Protein AF-A0A7X2CLN0-F1 (afdb_monomer)

Nearest PDB structures (foldseek):
  4gmg-assembly2_C  TM=8.107E-01  e=4.228E-07  Yersinia enterocolitica subsp. enterocolitica 8081
  4gmg-assembly1_B  TM=7.728E-01  e=2.365E-07  Yersinia enterocolitica subsp. enterocolitica 8081
  4gmf-assembly2_C  TM=8.193E-01  e=7.559E-07  Yersinia enterocolitica subsp. enterocolitica 8081
  4gmf-assembly1_A  TM=7.998E-01  e=8.998E-07  Yersinia enterocolitica subsp. enterocolitica 8081
  4gmg-assembly2_D  TM=7.886E-01  e=8.490E-07  Yersinia enterocolitica subsp. enterocolitica 8081

Mean predicted aligned error: 6.79 Å

pLDDT: mean 90.19, std 11.08, range [41.25, 98.12]

InterPro domains:
  IPR048655 Thiazolinyl imine reductase-like, C-terminal [PF21390] (16-74)

Solvent-accessible surface area (backbone atoms only — not comparable to full-atom values): 12787 Å² total; per-residue (Å²): 118,59,62,64,64,50,75,53,74,64,54,85,76,80,75,92,66,70,56,50,36,33,42,34,29,44,58,84,44,78,43,80,45,78,42,73,50,60,36,24,90,92,47,64,92,49,90,67,93,65,91,41,72,51,76,51,77,56,94,66,24,37,43,33,35,70,30,80,70,39,52,35,36,38,33,52,53,89,64,66,48,62,51,99,84,74,42,71,37,63,63,65,92,78,21,68,67,69,75,51,70,76,62,42,79,75,55,94,77,59,67,90,42,70,69,46,35,67,74,42,55,49,57,51,51,51,52,52,53,50,54,51,49,53,56,23,71,76,31,71,71,49,38,51,51,54,55,50,39,55,51,46,51,54,50,52,52,52,53,51,44,68,66,71,49,80,57,46,79,47,84,78,76,84,82,81,85,76,59,66,69,63,52,48,60,56,54,71,70,52,80,75,82,77,85,67,86,65,57,72,77,87,80,76,77,84,129

Sequence (207 aa):
GLRPWVFAAPAAGVGAQPFTRLNASFNGVPISLRIQNQVHPRDPDNHSFLLHRLEVGCEAGVLSLGDTHGPVLWNPRLHAPRDNTDRLIMAGPGSERLAGPTMVVLDPQIPASYHQVFNQLWPDAVSLALDELCRDIDDPARRLRSGVWATEVSMAWREMNGLIGMPELIEPRVPRALSLAELHARADAVQPPCGDDTAQLLGALPF

Structure (mmCIF, N/CA/C/O backbone):
data_AF-A0A7X2CLN0-F1
#
_entry.id   AF-A0A7X2CLN0-F1
#
loop_
_atom_site.group_PDB
_atom_site.id
_atom_site.type_symbol
_atom_site.label_atom_id
_atom_site.label_alt_id
_atom_site.label_comp_id
_atom_site.label_asym_id
_atom_site.label_entity_id
_atom_site.label_seq_id
_atom_site.pdbx_PDB_ins_code
_atom_site.Cartn_x
_atom_site.Cartn_y
_atom_site.Cartn_z
_atom_site.occupancy
_atom_site.B_iso_or_equiv
_atom_site.auth_seq_id
_atom_site.auth_comp_id
_atom_site.auth_asym_id
_atom_site.auth_atom_id
_atom_site.pdbx_PDB_model_num
ATOM 1 N N . GLY A 1 1 ? -12.709 5.736 13.673 1.00 73.62 1 GLY A N 1
ATOM 2 C CA . GLY A 1 1 ? -12.459 4.288 13.654 1.00 73.62 1 GLY A CA 1
ATOM 3 C C . GLY A 1 1 ? -12.650 3.770 12.248 1.00 73.62 1 GLY A C 1
ATOM 4 O O . GLY A 1 1 ? -13.012 4.544 11.372 1.00 73.62 1 GLY A O 1
ATOM 5 N N . LEU A 1 2 ? -12.397 2.486 12.039 1.00 87.50 2 LEU A N 1
ATOM 6 C CA . LEU A 1 2 ? -12.571 1.772 10.770 1.00 87.50 2 LEU A CA 1
ATOM 7 C C . LEU A 1 2 ? -14.028 1.369 10.512 1.00 87.50 2 LEU A C 1
ATOM 9 O O . LEU A 1 2 ? -14.387 1.021 9.389 1.00 87.50 2 LEU A O 1
ATOM 13 N N . ARG A 1 3 ? -14.867 1.395 11.552 1.00 92.12 3 ARG A N 1
ATOM 14 C CA . ARG A 1 3 ? -16.285 1.049 11.458 1.00 92.12 3 ARG A CA 1
ATOM 15 C C . ARG A 1 3 ? -17.146 2.160 10.844 1.00 92.12 3 ARG A C 1
ATOM 17 O O . ARG A 1 3 ? -16.831 3.333 11.035 1.00 92.12 3 ARG A O 1
ATOM 24 N N . PRO A 1 4 ? -18.288 1.790 10.233 1.00 95.19 4 PRO A N 1
ATOM 25 C CA . PRO A 1 4 ? -18.670 0.416 9.887 1.00 95.19 4 PRO A CA 1
ATOM 26 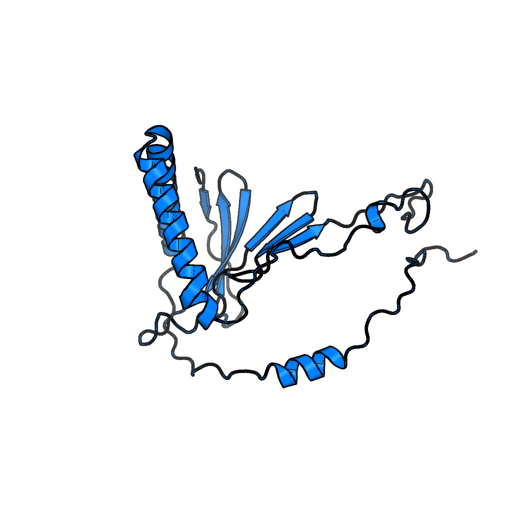C C . PRO A 1 4 ? -17.797 -0.123 8.746 1.00 95.19 4 PRO A C 1
ATOM 28 O O . PRO A 1 4 ? -17.461 0.627 7.831 1.00 95.19 4 PRO A O 1
ATOM 31 N N . TRP A 1 5 ? -17.445 -1.410 8.797 1.00 97.06 5 TRP A N 1
ATOM 32 C CA . TRP A 1 5 ? -16.853 -2.101 7.653 1.00 97.06 5 TRP A CA 1
ATOM 33 C C . TRP A 1 5 ? -17.791 -3.186 7.137 1.00 97.06 5 TRP A C 1
ATOM 35 O O . TRP A 1 5 ? -18.608 -3.721 7.886 1.00 97.06 5 TRP A O 1
ATOM 45 N N . VAL A 1 6 ? -17.665 -3.494 5.852 1.00 97.50 6 VAL A N 1
ATOM 46 C CA . VAL A 1 6 ? -18.364 -4.596 5.185 1.00 97.50 6 VAL A CA 1
ATOM 47 C C . VAL A 1 6 ? -17.399 -5.210 4.187 1.00 97.50 6 VAL A C 1
ATOM 49 O O . VAL A 1 6 ? -16.729 -4.477 3.462 1.00 97.50 6 VAL A O 1
ATOM 52 N N . PHE A 1 7 ? -17.358 -6.536 4.121 1.00 98.06 7 PHE A N 1
ATOM 53 C CA . PHE A 1 7 ? -16.632 -7.277 3.098 1.00 98.06 7 PHE A CA 1
ATOM 54 C C . PHE A 1 7 ? -17.618 -8.019 2.195 1.00 98.06 7 PHE A C 1
ATOM 56 O O . PHE A 1 7 ? -18.558 -8.657 2.668 1.00 98.06 7 PHE A O 1
ATOM 63 N N . ALA A 1 8 ? -17.404 -7.942 0.885 1.00 97.56 8 ALA A N 1
ATOM 64 C CA . ALA A 1 8 ? -18.080 -8.797 -0.077 1.00 97.56 8 ALA A CA 1
ATOM 65 C C . ALA A 1 8 ? -17.413 -10.181 -0.115 1.00 97.56 8 ALA A C 1
ATOM 67 O O . ALA A 1 8 ? -16.245 -10.338 0.251 1.00 97.56 8 ALA A O 1
ATOM 68 N N . ALA A 1 9 ? -18.144 -11.180 -0.611 1.00 96.12 9 ALA A N 1
ATOM 69 C CA . ALA A 1 9 ? -17.568 -12.494 -0.868 1.00 96.12 9 ALA A CA 1
ATOM 70 C C . ALA A 1 9 ? -16.395 -12.396 -1.870 1.00 96.12 9 ALA A C 1
ATOM 72 O O . ALA A 1 9 ? -16.434 -11.548 -2.772 1.00 96.12 9 ALA A O 1
ATOM 73 N N . PRO A 1 10 ? -15.372 -13.265 -1.753 1.00 95.56 10 PRO A N 1
ATOM 74 C CA . PRO A 1 10 ? -14.301 -13.336 -2.735 1.00 95.56 10 PRO A CA 1
ATOM 75 C C . PRO A 1 10 ? -14.832 -13.545 -4.156 1.00 95.56 10 PRO A C 1
ATOM 77 O O . PRO A 1 10 ? -15.711 -14.372 -4.402 1.00 95.56 10 PRO A O 1
ATOM 80 N N . ALA A 1 11 ? -14.285 -12.794 -5.107 1.00 92.00 11 ALA A N 1
ATOM 81 C CA . ALA A 1 11 ? -14.623 -12.927 -6.514 1.00 92.00 11 ALA A CA 1
ATOM 82 C C . ALA A 1 11 ? -14.103 -14.259 -7.067 1.00 92.00 11 ALA A C 1
ATOM 84 O O . ALA A 1 11 ? -12.981 -14.672 -6.764 1.00 92.00 11 ALA A O 1
ATOM 85 N N . ALA A 1 12 ? -14.888 -14.888 -7.946 1.00 86.62 12 ALA A N 1
ATOM 86 C CA . ALA A 1 12 ? -14.465 -16.096 -8.642 1.00 86.62 12 ALA A CA 1
ATOM 87 C C . ALA A 1 12 ? -13.145 -15.862 -9.405 1.00 86.62 12 ALA A C 1
ATOM 89 O O . ALA A 1 12 ? -12.942 -14.839 -10.075 1.00 86.62 12 ALA A O 1
ATOM 90 N N . GLY A 1 13 ? -12.226 -16.817 -9.275 1.00 79.81 13 GLY A N 1
ATOM 91 C CA . GLY A 1 13 ? -10.991 -16.850 -10.049 1.00 79.81 13 GLY A CA 1
ATOM 92 C C . GLY A 1 13 ? -11.244 -17.304 -11.486 1.00 79.81 13 GLY A C 1
ATOM 93 O O . GLY A 1 13 ? -12.187 -18.044 -11.759 1.00 79.81 13 GLY A O 1
ATOM 94 N N . VAL A 1 14 ? -10.375 -16.881 -12.403 1.00 80.62 14 VAL A N 1
ATOM 95 C CA . VAL A 1 14 ? -10.295 -17.438 -13.758 1.00 80.62 14 VAL A CA 1
ATOM 96 C C . VAL A 1 14 ? -8.910 -18.054 -13.890 1.00 80.62 14 VAL A C 1
ATOM 98 O O . VAL A 1 14 ? -7.915 -17.334 -13.859 1.00 80.62 14 VAL A O 1
ATOM 101 N N . GLY A 1 15 ? -8.851 -19.381 -14.002 1.00 80.81 15 GLY A N 1
ATOM 102 C CA . GLY A 1 15 ? -7.591 -20.125 -14.001 1.00 80.81 15 GLY A CA 1
ATOM 103 C C . GLY A 1 15 ? -6.851 -20.089 -12.658 1.00 80.81 15 GLY A C 1
ATOM 104 O O . GLY A 1 15 ? -7.353 -19.582 -11.654 1.00 80.81 15 GLY A O 1
ATOM 105 N N . ALA A 1 16 ? -5.642 -20.652 -12.650 1.00 80.12 16 ALA A N 1
ATOM 106 C CA . ALA A 1 16 ? -4.754 -20.600 -11.495 1.00 80.12 16 ALA A CA 1
ATOM 107 C C . ALA A 1 16 ? -4.141 -19.195 -11.377 1.00 80.12 16 ALA A C 1
ATOM 109 O O . ALA A 1 16 ? -3.411 -18.753 -12.265 1.00 80.12 16 ALA A O 1
ATOM 110 N N . GLN A 1 17 ? -4.436 -18.492 -10.285 1.00 86.88 17 GLN A N 1
ATOM 111 C CA . GLN A 1 17 ? -3.853 -17.188 -9.971 1.00 86.88 17 GLN A CA 1
ATOM 112 C C . GLN A 1 17 ? -3.500 -17.134 -8.479 1.00 86.88 17 GLN A C 1
ATOM 114 O O . GLN A 1 17 ? -4.278 -17.623 -7.664 1.00 86.88 17 GLN A O 1
ATOM 119 N N . PRO A 1 18 ? -2.385 -16.491 -8.095 1.00 90.56 18 PRO A N 1
ATOM 120 C CA . PRO A 1 18 ? -1.941 -16.478 -6.701 1.00 90.56 18 PRO A CA 1
ATOM 121 C C . PRO A 1 18 ? -2.742 -15.513 -5.812 1.00 90.56 18 PRO A C 1
ATOM 123 O O . PRO A 1 18 ? -2.547 -15.478 -4.600 1.00 90.56 18 PRO A O 1
ATOM 126 N N . PHE A 1 19 ? -3.641 -14.714 -6.403 1.00 93.69 19 PHE A N 1
ATOM 127 C CA . PHE A 1 19 ? -4.361 -13.651 -5.707 1.00 93.69 19 PHE A CA 1
ATOM 128 C C . PHE A 1 19 ? -5.865 -13.909 -5.611 1.00 93.69 19 PHE A C 1
ATOM 130 O O . PHE A 1 19 ? -6.549 -14.084 -6.623 1.00 93.69 19 PHE A O 1
ATOM 137 N N . THR A 1 20 ? -6.383 -13.781 -4.395 1.00 94.19 20 THR A N 1
ATOM 138 C CA . THR A 1 20 ? -7.809 -13.642 -4.101 1.00 94.19 20 THR A CA 1
ATOM 139 C C . THR A 1 20 ? -8.209 -12.176 -4.223 1.00 94.19 20 THR A C 1
ATOM 141 O O . THR A 1 20 ? -7.480 -11.286 -3.785 1.00 94.19 20 THR A O 1
ATOM 144 N N . ARG A 1 21 ? -9.362 -11.903 -4.839 1.00 95.50 21 ARG A N 1
ATOM 145 C CA . ARG A 1 21 ? -9.904 -10.546 -4.985 1.00 95.50 21 ARG A CA 1
ATOM 146 C C . ARG A 1 21 ? -11.203 -10.430 -4.212 1.00 95.50 21 ARG A C 1
ATOM 148 O O . ARG A 1 21 ? -12.037 -11.322 -4.323 1.00 95.50 21 ARG A O 1
ATOM 155 N N . LEU A 1 22 ? -11.402 -9.333 -3.497 1.00 96.88 22 LEU A N 1
ATOM 156 C CA . LEU A 1 22 ? -12.679 -9.022 -2.858 1.00 96.88 22 LEU A CA 1
ATOM 157 C C . LEU A 1 22 ? -12.866 -7.512 -2.732 1.00 96.88 22 LEU A C 1
ATOM 159 O O . LEU A 1 22 ? -11.897 -6.755 -2.726 1.00 96.88 22 LEU A O 1
ATOM 163 N N . ASN A 1 23 ? -14.119 -7.088 -2.623 1.00 97.88 23 ASN A N 1
ATOM 164 C CA . ASN A 1 23 ? -14.468 -5.696 -2.367 1.00 97.88 23 ASN A CA 1
ATOM 165 C C . ASN A 1 23 ? -14.815 -5.513 -0.894 1.00 97.88 23 ASN A C 1
ATOM 167 O O . ASN A 1 23 ? -15.328 -6.426 -0.248 1.00 97.88 23 ASN A O 1
ATOM 171 N N . ALA A 1 24 ? -14.569 -4.322 -0.377 1.00 97.62 24 ALA A N 1
ATOM 172 C CA . ALA A 1 24 ? -14.924 -3.933 0.972 1.00 97.62 24 ALA A CA 1
ATOM 173 C C . ALA A 1 24 ? -15.420 -2.486 0.994 1.00 97.62 24 ALA A C 1
ATOM 175 O O . ALA A 1 24 ? -15.246 -1.731 0.038 1.00 97.62 24 ALA A O 1
ATOM 176 N N . SER A 1 25 ? -16.007 -2.080 2.110 1.00 97.25 25 SER A N 1
ATOM 177 C CA . SER A 1 25 ? -16.191 -0.672 2.441 1.00 97.25 25 SER A CA 1
ATOM 178 C C . SER A 1 25 ? -15.752 -0.436 3.872 1.00 97.25 25 SER A C 1
ATOM 180 O O . SER A 1 25 ? -16.124 -1.231 4.730 1.00 97.25 25 SER A O 1
ATOM 182 N N . PHE A 1 26 ? -15.035 0.650 4.137 1.00 95.62 26 PHE A N 1
ATOM 183 C CA . PHE A 1 26 ? -14.680 1.089 5.487 1.00 95.62 26 PHE A CA 1
ATOM 184 C C . PHE A 1 26 ? -15.162 2.520 5.676 1.00 95.62 26 PHE A C 1
ATOM 186 O O . PHE A 1 26 ? -14.767 3.408 4.925 1.00 95.62 26 PHE A O 1
ATOM 193 N N . ASN A 1 27 ? -16.043 2.745 6.648 1.00 94.12 27 ASN A N 1
ATOM 194 C CA . ASN A 1 27 ? -16.664 4.044 6.910 1.00 94.12 27 ASN A CA 1
ATOM 195 C C . ASN A 1 27 ? -17.220 4.722 5.635 1.00 94.12 27 ASN A C 1
ATOM 197 O O . ASN A 1 27 ? -17.001 5.905 5.385 1.00 94.12 27 ASN A O 1
ATOM 201 N N . GLY A 1 28 ? -17.887 3.935 4.784 1.00 93.56 28 GLY A N 1
ATOM 202 C CA . GLY A 1 28 ? -18.456 4.397 3.513 1.00 93.56 28 GLY A CA 1
ATOM 203 C C . GLY A 1 28 ? -17.459 4.558 2.360 1.00 93.56 28 GLY A C 1
ATOM 204 O O . GLY A 1 28 ? -17.890 4.799 1.236 1.00 93.56 28 GLY A O 1
ATOM 205 N N . VAL A 1 29 ? -16.154 4.382 2.590 1.00 94.75 29 VAL A N 1
ATOM 206 C CA . VAL A 1 29 ? -15.135 4.414 1.532 1.00 94.75 29 VAL A CA 1
ATOM 207 C C . VAL A 1 29 ? -15.053 3.035 0.871 1.00 94.75 29 VAL A C 1
ATOM 209 O O . VAL A 1 29 ? -14.719 2.069 1.564 1.00 94.75 29 VAL A O 1
ATOM 212 N N . PRO A 1 30 ? -15.358 2.902 -0.433 1.00 96.25 30 PRO A N 1
ATOM 213 C CA . PRO A 1 30 ? -15.234 1.636 -1.143 1.00 96.25 30 PRO A CA 1
ATOM 214 C C . PRO A 1 30 ? -13.761 1.287 -1.372 1.00 96.25 30 PRO A C 1
ATOM 216 O O . PRO A 1 30 ? -12.956 2.140 -1.740 1.00 96.25 30 PRO A O 1
ATOM 219 N N . ILE A 1 31 ? -13.415 0.018 -1.178 1.00 96.38 31 ILE A N 1
ATOM 220 C CA . ILE A 1 31 ? -12.055 -0.503 -1.305 1.00 96.38 31 ILE A CA 1
ATOM 221 C C . ILE A 1 31 ? -12.096 -1.783 -2.137 1.00 96.38 31 ILE A C 1
ATOM 223 O O . ILE A 1 31 ? -12.959 -2.638 -1.947 1.00 96.38 31 ILE A O 1
ATOM 227 N N . SER A 1 32 ? -11.145 -1.929 -3.055 1.00 97.38 32 SER A N 1
ATOM 228 C CA . SER A 1 32 ? -10.878 -3.189 -3.754 1.00 97.38 32 SER A CA 1
ATOM 229 C C . SER A 1 32 ? -9.588 -3.791 -3.214 1.00 97.38 32 SER A C 1
ATOM 231 O O . SER A 1 32 ? -8.571 -3.106 -3.135 1.00 97.38 32 SER A O 1
ATOM 233 N N . LEU A 1 33 ? -9.621 -5.069 -2.846 1.00 96.69 33 LEU A N 1
ATOM 234 C CA . LEU A 1 33 ? -8.488 -5.787 -2.275 1.00 96.69 33 LEU A CA 1
ATOM 235 C C . LEU A 1 33 ? -8.062 -6.918 -3.209 1.00 96.69 33 LEU A C 1
ATOM 237 O O . LEU A 1 33 ? -8.892 -7.657 -3.744 1.00 96.69 33 LEU A O 1
ATOM 241 N N . ARG A 1 34 ? -6.747 -7.071 -3.376 1.00 95.88 34 ARG A N 1
ATOM 242 C CA . ARG A 1 34 ? -6.114 -8.179 -4.093 1.00 95.88 34 ARG A CA 1
ATOM 243 C C . ARG A 1 34 ? -5.008 -8.746 -3.213 1.00 95.88 34 ARG A C 1
ATOM 245 O O . ARG A 1 34 ? -3.992 -8.095 -3.009 1.00 95.88 34 ARG A O 1
ATOM 252 N N . ILE A 1 35 ? -5.227 -9.945 -2.692 1.00 95.44 35 ILE A N 1
ATOM 253 C CA . ILE A 1 35 ? -4.443 -10.524 -1.599 1.00 95.44 35 ILE A CA 1
ATOM 254 C C . ILE A 1 35 ? -3.850 -11.840 -2.075 1.00 95.44 35 ILE A C 1
ATOM 256 O O . ILE A 1 35 ? -4.580 -12.694 -2.578 1.00 95.44 35 ILE A O 1
ATOM 260 N N . GLN A 1 36 ? -2.537 -12.010 -1.934 1.00 95.31 36 GLN A N 1
ATOM 261 C CA . GLN A 1 36 ? -1.923 -13.317 -2.130 1.00 95.31 36 GLN A CA 1
ATOM 262 C C . GLN A 1 36 ? -2.321 -14.214 -0.959 1.00 95.31 36 GLN A C 1
ATOM 264 O O . GLN A 1 36 ? -2.010 -13.896 0.183 1.00 95.31 36 GLN A O 1
ATOM 269 N N . ASN A 1 37 ? -3.017 -15.315 -1.243 1.00 93.62 37 ASN A N 1
ATOM 270 C CA . ASN A 1 37 ? -3.433 -16.279 -0.220 1.00 93.62 37 ASN A CA 1
ATOM 271 C C . ASN A 1 37 ? -2.707 -17.613 -0.419 1.00 93.62 37 ASN A C 1
ATOM 273 O O . ASN A 1 37 ? -3.326 -18.659 -0.605 1.00 93.62 37 ASN A O 1
ATOM 277 N N . GLN A 1 38 ? -1.380 -17.541 -0.461 1.00 94.38 38 GLN A N 1
ATOM 278 C CA . GLN A 1 38 ? -0.483 -18.670 -0.679 1.00 94.38 38 GLN A CA 1
ATOM 279 C C . GLN A 1 38 ? 0.707 -18.566 0.270 1.00 94.38 38 GLN A C 1
ATOM 281 O O . GLN A 1 38 ? 1.180 -17.459 0.521 1.00 94.38 38 GLN A O 1
ATOM 286 N N . VAL A 1 39 ? 1.212 -19.700 0.757 1.00 95.31 39 VAL A N 1
ATOM 287 C CA . VAL A 1 39 ? 2.371 -19.745 1.661 1.00 95.31 39 VAL A CA 1
ATOM 288 C C . VAL A 1 39 ? 3.268 -20.942 1.356 1.00 95.31 39 VAL A C 1
ATOM 290 O O . VAL A 1 39 ? 2.780 -22.036 1.061 1.00 95.31 39 VAL A O 1
ATOM 293 N N . HIS A 1 40 ? 4.585 -20.750 1.455 1.00 96.56 40 HIS A N 1
ATOM 294 C CA . HIS A 1 40 ? 5.538 -21.854 1.429 1.00 96.56 40 HIS A CA 1
ATOM 295 C C . HIS A 1 40 ? 5.693 -22.432 2.846 1.00 96.56 40 HIS A C 1
ATOM 297 O O . HIS A 1 40 ? 6.260 -21.768 3.713 1.00 96.56 40 HIS A O 1
ATOM 303 N N . PRO A 1 41 ? 5.250 -23.671 3.133 1.00 95.81 41 PRO A N 1
ATOM 304 C CA . PRO A 1 41 ? 5.178 -24.180 4.509 1.00 95.81 41 PRO A CA 1
ATOM 305 C C . PRO A 1 41 ? 6.545 -24.316 5.194 1.00 95.81 41 PRO A C 1
ATOM 307 O O . PRO A 1 41 ? 6.625 -24.325 6.419 1.00 95.81 41 PRO A O 1
ATOM 310 N N . ARG A 1 42 ? 7.628 -24.427 4.415 1.00 96.44 42 ARG A N 1
ATOM 311 C CA . ARG A 1 42 ? 9.009 -24.503 4.928 1.00 96.44 42 ARG A CA 1
ATOM 312 C C . ARG A 1 42 ? 9.805 -23.204 4.772 1.00 96.44 42 ARG A C 1
ATOM 314 O O . ARG A 1 42 ? 10.985 -23.204 5.098 1.00 96.44 42 ARG A O 1
ATOM 321 N N . ASP A 1 43 ? 9.183 -22.159 4.224 1.00 95.19 43 ASP A N 1
ATOM 322 C CA . ASP A 1 43 ? 9.813 -20.855 3.974 1.00 95.19 43 ASP A CA 1
ATOM 323 C C . ASP A 1 43 ? 8.756 -19.722 3.959 1.00 95.19 43 ASP A C 1
ATOM 325 O O . ASP A 1 43 ? 8.558 -19.054 2.942 1.00 95.19 43 ASP A O 1
ATOM 329 N N . PRO A 1 44 ? 7.979 -19.567 5.051 1.00 92.12 44 PRO A N 1
ATOM 330 C CA . PRO A 1 44 ? 6.725 -18.806 5.047 1.00 92.12 44 PRO A CA 1
ATOM 331 C C . PRO A 1 44 ? 6.903 -17.290 4.912 1.00 92.12 44 PRO A C 1
ATOM 333 O O . PRO A 1 44 ? 5.957 -16.611 4.520 1.00 92.12 44 PRO A O 1
ATOM 336 N N . ASP A 1 45 ? 8.093 -16.773 5.221 1.00 92.62 45 ASP A N 1
ATOM 337 C CA . ASP A 1 45 ? 8.404 -15.341 5.148 1.00 92.62 45 ASP A CA 1
ATOM 338 C C . ASP A 1 45 ? 8.856 -14.905 3.742 1.00 92.62 45 ASP A C 1
ATOM 340 O O . ASP A 1 45 ? 8.991 -13.713 3.462 1.00 92.62 45 ASP A O 1
ATOM 344 N N . ASN A 1 46 ? 9.080 -15.864 2.841 1.00 92.44 46 ASN A N 1
ATOM 345 C CA . ASN A 1 46 ? 9.475 -15.629 1.458 1.00 92.44 46 ASN A CA 1
ATOM 346 C C . ASN A 1 46 ? 8.313 -15.886 0.486 1.00 92.44 46 ASN A C 1
ATOM 348 O O . ASN A 1 46 ? 7.212 -16.282 0.858 1.00 92.44 46 ASN A O 1
ATOM 352 N N . HIS A 1 47 ? 8.567 -15.663 -0.805 1.00 93.25 47 HIS A N 1
ATOM 353 C CA . HIS A 1 47 ? 7.638 -15.954 -1.909 1.00 93.25 47 HIS A CA 1
ATOM 354 C C . HIS A 1 47 ? 6.368 -15.088 -1.987 1.00 93.25 47 HIS A C 1
ATOM 356 O O . HIS A 1 47 ? 5.491 -15.357 -2.813 1.00 93.25 47 HIS A O 1
ATOM 362 N N . SER A 1 48 ? 6.291 -14.001 -1.219 1.00 92.44 48 SER A N 1
ATOM 363 C CA . SER A 1 48 ? 5.359 -12.906 -1.503 1.00 92.44 48 SER A CA 1
ATOM 364 C C . SER A 1 48 ? 5.711 -12.267 -2.851 1.00 92.44 48 SER A C 1
ATOM 366 O O . SER A 1 48 ? 6.829 -11.794 -3.047 1.00 92.44 48 SER A O 1
ATOM 368 N N . PHE A 1 49 ? 4.768 -12.244 -3.797 1.00 91.19 49 PHE A N 1
ATOM 369 C CA . PHE A 1 49 ? 4.944 -11.572 -5.093 1.00 91.19 49 PHE A CA 1
ATOM 370 C C . PHE A 1 49 ? 5.071 -10.058 -4.935 1.00 91.19 49 PHE A C 1
ATOM 372 O O . PHE A 1 49 ? 5.755 -9.401 -5.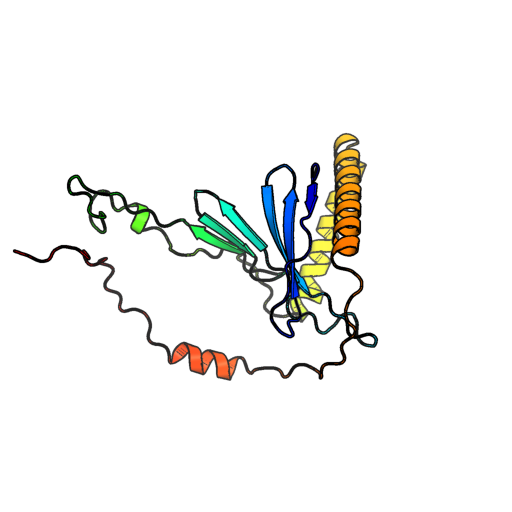714 1.00 91.19 49 PHE A O 1
ATOM 379 N N . LEU A 1 50 ? 4.345 -9.516 -3.961 1.00 87.62 50 LEU A N 1
ATOM 380 C CA . LEU A 1 50 ? 4.287 -8.111 -3.596 1.00 87.62 50 LEU A CA 1
ATOM 381 C C . LEU A 1 50 ? 4.113 -8.056 -2.081 1.00 87.62 50 LEU A C 1
ATOM 383 O O . LEU A 1 50 ? 3.427 -8.909 -1.517 1.00 87.62 50 LEU A O 1
ATOM 387 N N . LEU A 1 51 ? 4.689 -7.042 -1.442 1.00 91.69 51 LEU A N 1
ATOM 388 C CA . LEU A 1 51 ? 4.388 -6.742 -0.048 1.00 91.69 51 LEU A CA 1
ATOM 389 C C . LEU A 1 51 ? 3.158 -5.830 0.024 1.00 91.69 51 LEU A C 1
ATOM 391 O O . LEU A 1 51 ? 2.049 -6.302 0.260 1.00 91.69 51 LEU A O 1
ATOM 395 N N . HIS A 1 52 ? 3.326 -4.537 -0.264 1.00 94.94 52 HIS A N 1
ATOM 396 C CA . HIS A 1 52 ? 2.246 -3.557 -0.160 1.00 94.94 52 HIS A CA 1
ATOM 397 C C . HIS A 1 52 ? 2.187 -2.663 -1.389 1.00 94.94 52 HIS A C 1
ATOM 399 O O . HIS A 1 52 ? 3.188 -2.081 -1.792 1.00 94.94 52 HIS A O 1
ATOM 405 N N . ARG A 1 53 ? 0.987 -2.511 -1.949 1.00 96.50 53 ARG A N 1
ATOM 406 C CA . ARG A 1 53 ? 0.663 -1.493 -2.951 1.00 96.50 53 ARG A CA 1
ATOM 407 C C . ARG A 1 53 ? -0.692 -0.903 -2.617 1.00 96.50 53 ARG A C 1
ATOM 409 O O . ARG A 1 53 ? -1.619 -1.648 -2.302 1.00 96.50 53 ARG A O 1
ATOM 416 N N . LEU A 1 54 ? -0.792 0.419 -2.663 1.00 97.12 54 LEU A N 1
ATOM 417 C CA . LEU A 1 54 ? -2.008 1.143 -2.307 1.00 97.12 54 LEU A CA 1
ATOM 418 C C . LEU A 1 54 ? -2.268 2.246 -3.322 1.00 97.12 54 LEU A C 1
ATOM 420 O O . LEU A 1 54 ? -1.330 2.884 -3.787 1.00 97.12 54 LEU A O 1
ATOM 424 N N . GLU A 1 55 ? -3.539 2.492 -3.619 1.00 97.56 55 GLU A N 1
ATOM 425 C CA . GLU A 1 55 ? -3.977 3.615 -4.443 1.00 97.56 55 GLU A CA 1
ATOM 426 C C . GLU A 1 55 ? -5.187 4.277 -3.780 1.00 97.56 55 GLU A C 1
ATOM 428 O O . GLU A 1 55 ? -6.127 3.599 -3.358 1.00 97.56 55 GLU A O 1
ATOM 433 N N . VAL A 1 56 ? -5.160 5.605 -3.679 1.00 97.31 56 VAL A N 1
ATOM 434 C CA . VAL A 1 56 ? -6.252 6.422 -3.146 1.00 97.31 56 VAL A CA 1
ATOM 435 C C . VAL A 1 56 ? -6.638 7.446 -4.204 1.00 97.31 56 VAL A C 1
ATOM 437 O O . VAL A 1 56 ? -5.878 8.365 -4.507 1.00 97.31 56 VAL A O 1
ATOM 440 N N . GLY A 1 57 ? -7.827 7.274 -4.778 1.00 96.81 57 GLY A N 1
ATOM 441 C CA . GLY A 1 57 ? -8.385 8.186 -5.770 1.00 96.81 57 GLY A CA 1
ATOM 442 C C . GLY A 1 57 ? -9.276 9.255 -5.143 1.00 96.81 57 GLY A C 1
ATOM 443 O O . GLY A 1 57 ? -10.080 8.972 -4.256 1.00 96.81 57 GLY A O 1
ATOM 444 N N . CYS A 1 58 ? -9.175 10.479 -5.649 1.00 95.44 58 CYS A N 1
ATOM 445 C CA . CYS A 1 58 ? -10.104 11.571 -5.381 1.00 95.44 58 CYS A CA 1
ATOM 446 C C . CYS A 1 58 ? -10.396 12.346 -6.676 1.00 95.44 58 CYS A C 1
ATOM 448 O O . CYS A 1 58 ? -9.853 12.052 -7.741 1.00 95.44 58 CYS A O 1
ATOM 450 N N . GLU A 1 59 ? -11.253 13.366 -6.613 1.00 95.62 59 GLU A N 1
ATOM 451 C CA . GLU A 1 59 ? -11.590 14.162 -7.802 1.00 95.62 59 GLU A CA 1
ATOM 452 C C . GLU A 1 59 ? -10.378 14.862 -8.429 1.00 95.62 59 GLU A C 1
ATOM 454 O O . GLU A 1 59 ? -10.377 15.118 -9.636 1.00 95.62 59 GLU A O 1
ATOM 459 N N . ALA A 1 60 ? -9.355 15.151 -7.621 1.00 95.31 60 ALA A N 1
ATOM 460 C CA . ALA A 1 60 ? -8.147 15.841 -8.046 1.00 95.31 60 ALA A CA 1
ATOM 461 C C . ALA A 1 60 ? -7.098 14.914 -8.680 1.00 95.31 60 ALA A C 1
ATOM 463 O O . ALA A 1 60 ? -6.211 15.418 -9.368 1.00 95.31 60 ALA A O 1
ATOM 464 N N . GLY A 1 61 ? -7.178 13.594 -8.486 1.00 96.94 61 GLY A N 1
ATOM 465 C CA . GLY A 1 61 ? -6.159 12.660 -8.962 1.00 96.94 61 GLY A CA 1
ATOM 466 C C . GLY A 1 61 ? -6.066 11.378 -8.142 1.00 96.94 61 GLY A C 1
ATOM 467 O O . GLY A 1 61 ? -6.987 11.025 -7.406 1.00 96.94 61 GLY A O 1
ATOM 468 N N . VAL A 1 62 ? -4.942 10.680 -8.286 1.00 98.12 62 VAL A N 1
ATOM 469 C CA . VAL A 1 62 ? -4.651 9.418 -7.597 1.00 98.12 62 VAL A CA 1
ATOM 470 C C . VAL A 1 62 ? -3.310 9.518 -6.880 1.00 98.12 62 VAL A C 1
ATOM 472 O O . VAL A 1 62 ? -2.313 9.928 -7.475 1.00 98.12 62 VAL A O 1
ATOM 475 N N . LEU A 1 63 ? -3.298 9.143 -5.602 1.00 97.81 63 LEU A N 1
ATOM 476 C CA . LEU A 1 63 ? -2.091 8.953 -4.804 1.00 97.81 63 LEU A CA 1
ATOM 477 C C . LEU A 1 63 ? -1.774 7.457 -4.730 1.00 97.81 63 LEU A C 1
ATOM 479 O O . LEU A 1 63 ? -2.627 6.682 -4.299 1.00 97.81 63 LEU A O 1
ATOM 483 N N . SER A 1 64 ? -0.560 7.062 -5.103 1.00 97.25 64 SER A N 1
ATOM 484 C CA . SER A 1 64 ? -0.165 5.655 -5.217 1.00 97.25 64 SER A CA 1
ATOM 485 C C . SER A 1 64 ? 1.102 5.359 -4.422 1.00 97.25 64 SER A C 1
ATOM 487 O O . SER A 1 64 ? 2.092 6.071 -4.553 1.00 97.25 64 SER A O 1
ATOM 489 N N . LEU A 1 65 ? 1.098 4.276 -3.646 1.00 96.38 65 LEU A N 1
ATOM 490 C CA . LEU A 1 65 ? 2.292 3.676 -3.054 1.00 96.38 65 LEU A CA 1
ATOM 491 C C . LEU A 1 65 ? 2.744 2.498 -3.931 1.00 96.38 65 LEU A C 1
ATOM 493 O O . LEU A 1 65 ? 2.016 1.509 -4.076 1.00 96.38 65 LEU A O 1
ATOM 497 N N . GLY A 1 66 ? 3.926 2.627 -4.540 1.00 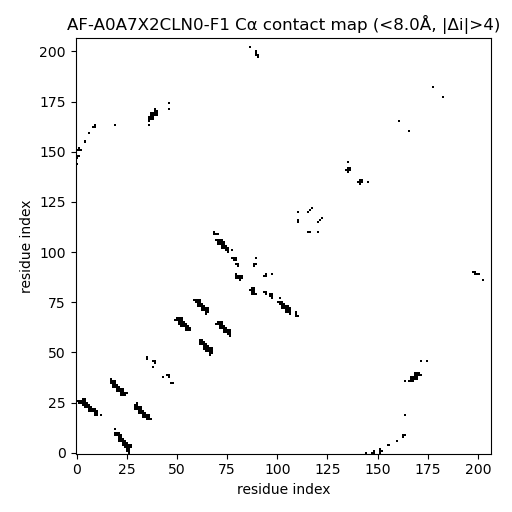93.56 66 GLY A N 1
ATOM 498 C CA . GLY A 1 66 ? 4.470 1.673 -5.511 1.00 93.56 66 GLY A CA 1
ATOM 499 C C . GLY A 1 66 ? 4.938 0.344 -4.909 1.00 93.56 66 GLY A C 1
ATOM 500 O O . GLY A 1 66 ? 4.721 -0.695 -5.531 1.00 93.56 66 GLY A O 1
ATOM 501 N N . ASP A 1 67 ? 5.523 0.392 -3.712 1.00 92.56 67 ASP A N 1
ATOM 502 C CA . ASP A 1 67 ? 5.907 -0.736 -2.852 1.00 92.56 67 ASP A CA 1
ATOM 503 C C . ASP A 1 67 ? 5.936 -0.254 -1.383 1.00 92.56 67 ASP A C 1
ATOM 505 O O . ASP A 1 67 ? 5.814 0.938 -1.108 1.00 92.56 67 ASP A O 1
ATOM 509 N N . THR A 1 68 ? 6.155 -1.154 -0.427 1.00 92.56 68 THR A N 1
ATOM 510 C CA . THR A 1 68 ? 6.253 -0.905 1.024 1.00 92.56 68 THR A CA 1
ATOM 511 C C . THR A 1 68 ? 7.145 0.279 1.380 1.00 92.56 68 THR A C 1
ATOM 513 O O . THR A 1 68 ? 6.829 1.021 2.305 1.00 92.56 68 THR A O 1
ATOM 516 N N . HIS A 1 69 ? 8.254 0.454 0.659 1.00 91.81 69 HIS A N 1
ATOM 517 C CA . HIS A 1 69 ? 9.244 1.505 0.912 1.00 91.81 69 HIS A CA 1
ATOM 518 C C . HIS A 1 69 ? 9.203 2.633 -0.127 1.00 91.81 69 HIS A C 1
ATOM 520 O O . HIS A 1 69 ? 10.171 3.374 -0.256 1.00 91.81 69 HIS A O 1
ATOM 526 N N . GLY A 1 70 ? 8.109 2.745 -0.885 1.00 91.81 70 GLY A N 1
ATOM 527 C CA . GLY A 1 70 ? 7.929 3.754 -1.924 1.00 91.81 70 GLY A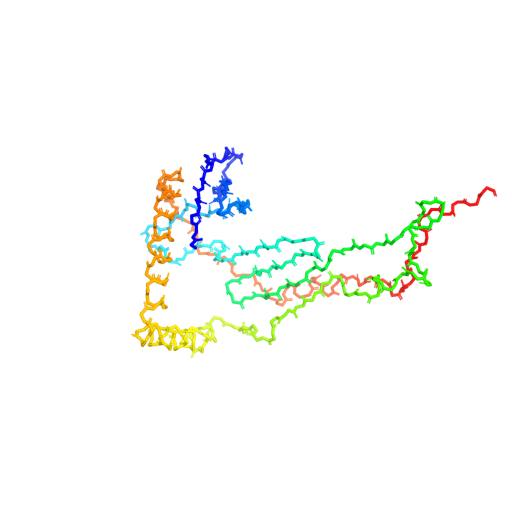 CA 1
ATOM 528 C C . GLY A 1 70 ? 8.153 3.234 -3.353 1.00 91.81 70 GLY A C 1
ATOM 529 O O . GLY A 1 70 ? 8.313 2.032 -3.569 1.00 91.81 70 GLY A O 1
ATOM 530 N N . PRO A 1 71 ? 8.126 4.130 -4.356 1.00 94.00 71 PRO A N 1
ATOM 531 C CA . PRO A 1 71 ? 7.818 5.558 -4.236 1.00 94.00 71 PRO A CA 1
ATOM 532 C C . PRO A 1 71 ? 6.360 5.827 -3.850 1.00 94.00 71 PRO A C 1
ATOM 534 O O . PRO A 1 71 ? 5.469 5.024 -4.136 1.00 94.00 71 PRO A O 1
ATOM 537 N N . VAL A 1 72 ? 6.118 7.017 -3.298 1.00 95.75 72 VAL A N 1
ATOM 538 C CA . VAL A 1 72 ? 4.793 7.648 -3.316 1.00 95.75 72 VAL A CA 1
ATOM 539 C C . VAL A 1 72 ? 4.674 8.503 -4.578 1.00 95.75 72 VAL A C 1
ATOM 541 O O . VAL A 1 72 ? 5.505 9.377 -4.827 1.00 95.75 72 VAL A O 1
ATOM 544 N N . LEU A 1 73 ? 3.642 8.249 -5.377 1.00 96.31 73 LEU A N 1
ATOM 545 C CA . LEU A 1 73 ? 3.368 8.914 -6.648 1.00 96.31 73 LEU A CA 1
ATOM 546 C C . LEU A 1 73 ? 2.052 9.685 -6.568 1.00 96.31 73 LEU A C 1
ATOM 548 O O . LEU A 1 73 ? 1.067 9.181 -6.033 1.00 96.31 73 LEU A O 1
ATOM 552 N N . TRP A 1 74 ? 2.020 10.883 -7.141 1.00 97.31 74 TRP A N 1
ATOM 553 C CA . TRP A 1 74 ? 0.807 11.659 -7.365 1.00 97.31 74 TRP A CA 1
ATOM 554 C C . TRP A 1 74 ? 0.543 11.806 -8.861 1.00 97.31 74 TRP A C 1
ATOM 556 O O . TRP A 1 74 ? 1.362 12.348 -9.604 1.00 97.31 74 TRP A O 1
ATOM 566 N N . ASN A 1 75 ? -0.626 11.351 -9.296 1.00 97.19 75 ASN A N 1
ATOM 567 C CA . ASN A 1 75 ? -1.111 11.474 -10.663 1.00 97.19 75 ASN A CA 1
ATOM 568 C C . ASN A 1 75 ? -2.305 12.437 -10.679 1.00 97.19 75 ASN A C 1
ATOM 570 O O . ASN A 1 75 ? -3.426 12.013 -10.377 1.00 97.19 75 ASN A O 1
ATOM 574 N N . PRO A 1 76 ? -2.103 13.729 -10.998 1.00 96.31 76 PRO A N 1
ATOM 575 C CA . PRO A 1 76 ? -3.207 14.673 -11.061 1.00 96.31 76 PRO A CA 1
ATOM 576 C C . PRO A 1 76 ? -4.178 14.286 -12.178 1.00 96.31 76 PRO A C 1
ATOM 578 O O . PRO A 1 76 ? -3.793 13.823 -13.254 1.00 96.31 76 PRO A O 1
ATOM 581 N N . ARG A 1 77 ? -5.469 14.501 -11.934 1.00 95.25 77 ARG A N 1
ATOM 582 C CA . ARG A 1 77 ? -6.510 14.247 -12.924 1.00 95.25 77 ARG A CA 1
ATOM 583 C C . ARG A 1 77 ? -6.382 15.246 -14.071 1.00 95.25 77 ARG A C 1
ATOM 585 O O . ARG A 1 77 ? -6.546 16.453 -13.872 1.00 95.25 77 ARG A O 1
ATOM 592 N N . LEU A 1 78 ? -6.170 14.722 -15.278 1.00 92.69 78 LEU A N 1
ATOM 593 C CA . LEU A 1 78 ? -6.223 15.506 -16.507 1.00 92.69 78 LEU A CA 1
ATOM 594 C C . LEU A 1 78 ? -7.586 16.196 -16.631 1.00 92.69 78 LEU A C 1
ATOM 596 O O . LEU A 1 78 ? -8.639 15.558 -16.553 1.00 92.69 78 LEU A O 1
ATOM 600 N N . HIS A 1 79 ? -7.554 17.503 -16.862 1.00 91.12 79 HIS A N 1
ATOM 601 C CA . HIS A 1 79 ? -8.737 18.287 -17.171 1.00 91.12 79 HIS A CA 1
ATOM 602 C C . HIS A 1 79 ? -8.371 19.403 -18.147 1.00 91.12 79 HIS A C 1
ATOM 604 O O . HIS A 1 79 ? -7.659 20.337 -17.780 1.00 91.12 79 HIS A O 1
ATOM 610 N N . ALA A 1 80 ? -8.888 19.294 -19.369 1.00 92.06 80 ALA A N 1
ATOM 611 C CA . ALA A 1 80 ? -8.857 20.343 -20.377 1.00 92.06 80 ALA A CA 1
ATOM 612 C C . ALA A 1 80 ? -10.256 20.981 -20.455 1.00 92.06 80 ALA A C 1
ATOM 614 O O . ALA A 1 80 ? -11.234 20.241 -20.630 1.00 92.06 80 ALA A O 1
ATOM 615 N N . PRO A 1 81 ? -10.385 22.311 -20.313 1.00 89.00 81 PRO A N 1
ATOM 616 C CA . PRO A 1 81 ? -11.660 22.981 -20.534 1.00 89.00 81 PRO A CA 1
ATOM 617 C C . PRO A 1 81 ? -12.065 22.911 -22.011 1.00 89.00 81 PRO A C 1
ATOM 619 O O . PRO A 1 81 ? -11.262 22.554 -22.876 1.00 89.00 81 PRO A O 1
ATOM 622 N N . ARG A 1 82 ? -13.327 23.243 -22.299 1.00 90.44 82 ARG A N 1
ATOM 623 C CA . ARG A 1 82 ? -13.866 23.305 -23.663 1.00 90.44 82 ARG A CA 1
ATOM 624 C C . ARG A 1 82 ? -14.212 24.733 -24.062 1.00 90.44 82 ARG A C 1
ATOM 626 O O . ARG A 1 82 ? -14.606 25.527 -23.211 1.00 90.44 82 ARG A O 1
ATOM 633 N N . ASP A 1 83 ? -14.061 25.040 -25.345 1.00 87.81 83 ASP A N 1
ATOM 634 C CA . ASP A 1 83 ? -14.514 26.297 -25.936 1.00 87.81 83 ASP A CA 1
ATOM 635 C C . ASP A 1 83 ? -16.028 26.282 -26.240 1.00 87.81 83 ASP A C 1
ATOM 637 O O . ASP A 1 83 ? -16.745 25.320 -25.958 1.00 87.81 83 ASP A O 1
ATOM 641 N N . ASN A 1 84 ? -16.535 27.368 -26.828 1.00 90.19 84 ASN A N 1
ATOM 642 C CA . ASN A 1 84 ? -17.947 27.512 -27.203 1.00 90.19 84 ASN A CA 1
ATOM 643 C C . ASN A 1 84 ? -18.394 26.594 -28.357 1.00 90.19 84 ASN A C 1
ATOM 645 O O . ASN A 1 84 ? -19.590 26.511 -28.631 1.00 90.19 84 ASN A O 1
ATOM 649 N N . THR A 1 85 ? -17.460 25.916 -29.025 1.00 90.69 85 THR A N 1
ATOM 650 C CA . THR A 1 85 ? -17.722 24.899 -30.051 1.00 90.69 85 THR A CA 1
ATOM 651 C C . THR A 1 85 ? -17.646 23.477 -29.494 1.00 90.69 85 THR A C 1
ATOM 653 O O . THR A 1 85 ? -17.650 22.516 -30.263 1.00 90.69 85 THR A O 1
ATOM 656 N N . ASP A 1 86 ? -17.585 23.339 -28.164 1.00 88.12 86 ASP A N 1
ATOM 657 C CA . ASP A 1 86 ? -17.424 22.076 -27.442 1.00 88.12 86 ASP A CA 1
ATOM 658 C C . ASP A 1 86 ? -16.103 21.351 -27.774 1.00 88.12 86 ASP A C 1
ATOM 660 O O . ASP A 1 86 ? -15.988 20.136 -27.614 1.00 88.12 86 ASP A O 1
ATOM 664 N N . ARG A 1 87 ? -15.059 22.071 -28.211 1.00 88.94 87 ARG A N 1
ATOM 665 C CA . ARG A 1 87 ? -13.720 21.506 -28.467 1.00 88.94 87 ARG A CA 1
ATOM 666 C C . ARG A 1 87 ? -12.801 21.712 -27.273 1.00 88.94 87 ARG A C 1
ATOM 668 O O . ARG A 1 87 ? -12.894 22.723 -26.588 1.00 88.94 87 ARG A O 1
ATOM 675 N N . LEU A 1 88 ? -11.905 20.755 -27.019 1.00 89.75 88 LEU A N 1
ATOM 676 C CA . LEU A 1 88 ? -10.920 20.874 -25.940 1.00 89.75 88 LEU A CA 1
ATOM 677 C C . LEU A 1 88 ? -9.940 22.019 -26.229 1.00 89.75 88 LEU A C 1
ATOM 679 O O . LEU A 1 88 ? -9.353 22.084 -27.310 1.00 89.75 88 LEU A O 1
ATOM 683 N N . ILE A 1 89 ? -9.725 22.877 -25.236 1.00 88.88 89 ILE A N 1
ATOM 684 C CA . ILE A 1 89 ? -8.708 23.926 -25.266 1.00 88.88 89 ILE A CA 1
ATOM 685 C C . ILE A 1 89 ? -7.380 23.280 -24.874 1.00 88.88 89 ILE A C 1
ATOM 687 O O . ILE A 1 89 ? -7.107 23.042 -23.698 1.00 88.88 89 ILE A O 1
ATOM 691 N N . MET A 1 90 ? -6.581 22.952 -25.888 1.00 87.81 90 MET A N 1
ATOM 692 C CA . MET A 1 90 ? -5.330 22.203 -25.725 1.00 87.81 90 MET A CA 1
ATOM 693 C C . MET A 1 90 ? -4.085 23.099 -25.625 1.00 87.81 90 MET A C 1
ATOM 695 O O . MET A 1 90 ? -3.040 22.632 -25.184 1.00 87.81 90 MET A O 1
ATOM 699 N N . ALA A 1 91 ? -4.185 24.373 -26.013 1.00 86.69 91 ALA A N 1
ATOM 700 C CA . ALA A 1 91 ? -3.095 25.345 -25.961 1.00 86.69 91 ALA A CA 1
ATOM 701 C C . ALA A 1 91 ? -3.636 26.781 -25.847 1.00 86.69 91 ALA A C 1
ATOM 703 O O . ALA A 1 91 ? -4.773 27.052 -26.237 1.00 86.69 91 ALA A O 1
ATOM 704 N N . GLY A 1 92 ? -2.793 27.708 -25.382 1.00 84.06 92 GLY A N 1
ATOM 705 C CA . GLY A 1 92 ? -3.131 29.129 -25.250 1.00 84.06 92 GLY A CA 1
ATOM 706 C C . GLY A 1 92 ? -3.918 29.468 -23.972 1.00 84.06 92 GLY A C 1
ATOM 707 O O . GLY A 1 92 ? -3.963 28.665 -23.040 1.00 84.06 92 GLY A O 1
ATOM 708 N N . PRO A 1 93 ? -4.512 30.673 -23.884 1.00 84.88 93 PRO A N 1
ATOM 709 C CA . PRO A 1 93 ? -5.269 31.097 -22.705 1.00 84.88 93 PRO A CA 1
ATOM 710 C C . PRO A 1 93 ? -6.389 30.111 -22.351 1.00 84.88 93 PRO A C 1
ATOM 712 O O . PRO A 1 93 ? -7.167 29.715 -23.219 1.00 84.88 93 PRO A O 1
ATOM 715 N N . GLY A 1 94 ? -6.486 29.727 -21.078 1.00 83.94 94 GLY A N 1
ATOM 716 C CA . GLY A 1 94 ? -7.435 28.720 -20.600 1.00 83.94 94 GLY A CA 1
ATOM 717 C C . GLY A 1 94 ? -6.884 27.289 -20.567 1.00 83.94 94 GLY A C 1
ATOM 718 O O . GLY A 1 94 ? -7.547 26.409 -20.022 1.00 83.94 94 GLY A O 1
ATOM 719 N N . SER A 1 95 ? -5.685 27.022 -21.102 1.00 88.44 95 SER A N 1
ATOM 720 C CA . SER A 1 95 ? -5.043 25.701 -21.033 1.00 88.44 95 SER A CA 1
ATOM 721 C C . SER A 1 95 ? -4.052 25.557 -19.868 1.00 88.44 95 SER A C 1
ATOM 723 O O . SER A 1 95 ? -3.254 24.623 -19.860 1.00 88.44 95 SER A O 1
ATOM 725 N N . GLU A 1 96 ? -4.059 26.451 -18.875 1.00 88.44 96 GLU A N 1
ATOM 726 C CA . GLU A 1 96 ? -3.012 26.535 -17.842 1.00 88.44 96 GLU A CA 1
ATOM 727 C C . GLU A 1 96 ? -2.896 25.245 -17.016 1.00 88.44 96 GLU A C 1
ATOM 729 O O . GLU A 1 96 ? -1.800 24.842 -16.633 1.00 88.44 96 GLU A O 1
ATOM 734 N N . ARG A 1 97 ? -4.013 24.536 -16.792 1.00 85.06 97 ARG A N 1
ATOM 735 C CA . ARG A 1 97 ? -4.006 23.231 -16.105 1.00 85.06 97 ARG A CA 1
ATOM 736 C C . ARG A 1 97 ? -3.241 22.148 -16.869 1.00 85.06 97 ARG A C 1
ATOM 738 O O . ARG A 1 97 ? -2.781 21.202 -16.236 1.00 85.06 97 ARG A O 1
ATOM 745 N N . LEU A 1 98 ? -3.103 22.275 -18.190 1.00 89.44 98 LEU A N 1
ATOM 746 C CA . LEU A 1 98 ? -2.352 21.335 -19.028 1.00 89.44 98 LEU A CA 1
ATOM 747 C C . LEU A 1 98 ? -0.838 21.548 -18.947 1.00 89.44 98 LEU A C 1
ATOM 749 O O . LEU A 1 98 ? -0.094 20.656 -19.330 1.00 89.44 98 LEU A O 1
ATOM 753 N N . ALA A 1 99 ? -0.384 22.678 -18.396 1.00 88.00 99 ALA A N 1
ATOM 754 C CA . ALA A 1 99 ? 1.026 22.902 -18.077 1.00 88.00 99 ALA A CA 1
ATOM 755 C C . ALA A 1 99 ? 1.462 22.204 -16.770 1.00 88.00 99 ALA A C 1
ATOM 757 O O . ALA A 1 99 ? 2.632 22.257 -16.394 1.00 88.00 99 ALA A O 1
ATOM 758 N N . GLY A 1 100 ? 0.524 21.582 -16.045 1.00 88.38 100 GLY A N 1
ATOM 759 C CA . GLY A 1 100 ? 0.823 20.792 -14.855 1.00 88.38 100 GLY A CA 1
ATOM 760 C C . GLY A 1 100 ? 1.497 19.452 -15.187 1.00 88.38 100 GLY A C 1
ATOM 761 O O . GLY A 1 100 ? 1.395 18.958 -16.309 1.00 88.38 100 GLY A O 1
ATOM 762 N N . PRO A 1 101 ? 2.165 18.822 -14.207 1.00 91.94 101 PRO A N 1
ATOM 763 C CA . PRO A 1 101 ? 2.798 17.522 -14.407 1.00 91.94 101 PRO A CA 1
ATOM 764 C C . PRO A 1 101 ? 1.752 16.430 -14.660 1.00 91.94 101 PRO A C 1
ATOM 766 O O . PRO A 1 101 ? 0.653 16.474 -14.115 1.00 91.94 101 PRO A O 1
ATOM 769 N N . THR A 1 102 ? 2.108 15.394 -15.418 1.00 92.19 102 THR A N 1
ATOM 770 C CA . THR A 1 102 ? 1.271 14.188 -15.588 1.00 92.19 102 THR A CA 1
ATOM 771 C C . THR A 1 102 ? 1.465 13.177 -14.450 1.00 92.19 102 THR A C 1
ATOM 773 O O . THR A 1 102 ? 0.595 12.345 -14.180 1.00 92.19 102 THR A O 1
ATOM 776 N N . MET A 1 103 ? 2.606 13.257 -13.761 1.00 94.81 103 MET A N 1
ATOM 777 C CA . MET A 1 103 ? 2.986 12.432 -12.617 1.00 94.81 103 MET A CA 1
ATOM 778 C C . MET A 1 103 ? 4.041 13.167 -11.782 1.00 94.81 103 MET A C 1
ATOM 780 O O . MET A 1 103 ? 4.929 13.813 -12.334 1.00 94.81 103 MET A O 1
ATOM 784 N N . VAL A 1 104 ? 3.957 13.049 -10.460 1.00 95.19 104 VAL A N 1
ATOM 785 C CA . VAL A 1 104 ? 4.921 13.601 -9.502 1.00 95.19 104 VAL A CA 1
ATOM 786 C C . VAL A 1 104 ? 5.361 12.497 -8.548 1.00 95.19 104 VAL A C 1
ATOM 788 O O . VAL A 1 104 ? 4.521 11.776 -8.018 1.00 95.19 104 VAL A O 1
ATOM 791 N N . VAL A 1 105 ? 6.664 12.379 -8.294 1.00 95.00 105 VAL A N 1
ATOM 792 C CA . VAL A 1 105 ? 7.195 11.550 -7.201 1.00 95.00 105 VAL A CA 1
ATOM 793 C C . VAL A 1 105 ? 7.244 12.415 -5.942 1.00 95.00 105 VAL A C 1
ATOM 795 O O . VAL A 1 105 ? 7.894 13.457 -5.947 1.00 95.00 105 VAL A O 1
ATOM 798 N N . LEU A 1 106 ? 6.525 12.022 -4.890 1.00 91.62 106 LEU A N 1
ATOM 799 C CA . LEU A 1 106 ? 6.420 12.784 -3.638 1.00 91.62 106 LEU A CA 1
ATOM 800 C C . LEU A 1 106 ? 7.447 12.370 -2.580 1.00 91.62 106 LEU A C 1
ATOM 802 O O . LEU A 1 106 ? 7.659 13.117 -1.629 1.00 91.62 106 LEU A O 1
ATOM 806 N N . ASP A 1 107 ? 8.061 11.197 -2.727 1.00 83.00 107 ASP A N 1
ATOM 807 C CA . ASP A 1 107 ? 9.020 10.667 -1.759 1.00 83.00 107 ASP A CA 1
ATOM 808 C C . ASP A 1 107 ? 10.470 10.930 -2.208 1.00 83.00 107 ASP A C 1
ATOM 810 O O . ASP A 1 107 ? 10.893 10.394 -3.239 1.00 83.00 107 ASP A O 1
ATOM 814 N N . PRO A 1 108 ? 11.243 11.744 -1.466 1.00 66.81 108 PRO A N 1
ATOM 815 C CA . PRO A 1 108 ? 12.634 12.028 -1.794 1.00 66.81 108 PRO A CA 1
ATOM 816 C C . PRO A 1 108 ? 13.632 10.952 -1.323 1.00 66.81 108 PRO A C 1
ATOM 818 O O . PRO A 1 108 ? 14.801 11.044 -1.696 1.00 66.81 108 PRO A O 1
ATOM 821 N N . GLN A 1 109 ? 13.241 9.973 -0.494 1.00 73.62 109 GLN A N 1
ATOM 822 C CA . GLN A 1 109 ? 14.180 9.085 0.215 1.00 73.62 109 GLN A CA 1
ATOM 823 C C . GLN A 1 109 ? 13.798 7.601 0.140 1.00 73.62 109 GLN A C 1
ATOM 825 O O . GLN A 1 109 ? 13.643 6.913 1.147 1.00 73.62 109 GLN A O 1
ATOM 830 N N . ILE A 1 110 ? 13.737 7.077 -1.082 1.00 84.31 110 ILE A N 1
ATOM 831 C CA . ILE A 1 110 ? 13.549 5.643 -1.322 1.00 84.31 110 ILE A CA 1
ATOM 832 C C . ILE A 1 110 ? 14.867 4.908 -1.014 1.00 84.31 110 ILE A C 1
ATOM 834 O O . ILE A 1 110 ? 15.911 5.285 -1.563 1.00 84.31 110 ILE A O 1
ATOM 838 N N . PRO A 1 111 ? 14.865 3.852 -0.179 1.00 86.94 111 PRO A N 1
ATOM 839 C CA . PRO A 1 111 ? 16.070 3.078 0.090 1.00 86.94 111 PRO A CA 1
ATOM 840 C C . PRO A 1 111 ? 16.562 2.396 -1.194 1.00 86.94 111 PRO A C 1
ATOM 842 O O . PRO A 1 111 ? 15.809 1.731 -1.901 1.00 86.94 111 PRO A O 1
ATOM 845 N N . ALA A 1 112 ? 17.859 2.502 -1.474 1.00 87.12 112 ALA A N 1
ATOM 846 C CA . ALA A 1 112 ? 18.484 1.937 -2.669 1.00 87.12 112 ALA A CA 1
ATOM 847 C C . A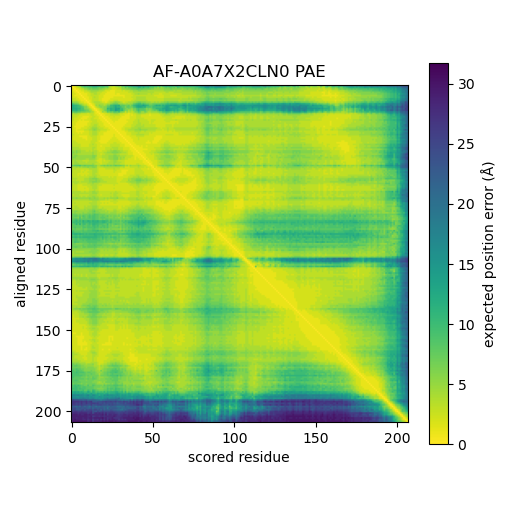LA A 1 112 ? 18.717 0.417 -2.578 1.00 87.12 112 ALA A C 1
ATOM 849 O O . ALA A 1 112 ? 19.092 -0.216 -3.564 1.00 87.12 112 ALA A O 1
ATOM 850 N N . SER A 1 113 ? 18.556 -0.185 -1.393 1.00 91.88 113 SER A N 1
ATOM 851 C CA . SER A 1 113 ? 18.714 -1.630 -1.192 1.00 91.88 113 SER A CA 1
ATOM 852 C C . SER A 1 113 ? 17.999 -2.133 0.060 1.00 91.88 113 SER A C 1
ATOM 854 O O . SER A 1 113 ? 17.822 -1.393 1.030 1.00 91.88 113 SER A O 1
ATOM 856 N N . TYR A 1 114 ? 17.715 -3.437 0.105 1.00 92.44 114 TYR A N 1
ATOM 857 C CA . TYR A 1 114 ? 17.236 -4.088 1.327 1.00 92.44 114 TYR A CA 1
ATOM 858 C C . TYR A 1 114 ? 18.238 -4.003 2.491 1.00 92.44 114 TYR A C 1
ATOM 860 O O . TYR A 1 114 ? 17.828 -3.976 3.645 1.00 92.44 114 TYR A O 1
ATOM 868 N N . HIS A 1 115 ? 19.544 -3.867 2.228 1.00 95.69 115 HIS A N 1
ATOM 869 C CA . HIS A 1 115 ? 20.515 -3.602 3.294 1.00 95.69 115 HIS A CA 1
ATOM 870 C C . HIS A 1 115 ? 20.263 -2.260 3.990 1.00 95.69 115 HIS A C 1
ATOM 872 O O . HIS A 1 115 ? 20.362 -2.183 5.210 1.00 95.69 115 HIS A O 1
ATOM 878 N N . GLN A 1 116 ? 19.914 -1.211 3.240 1.00 95.06 116 GLN A N 1
ATOM 879 C CA . GLN A 1 116 ? 19.524 0.073 3.831 1.00 95.06 116 GLN A CA 1
ATOM 880 C C . GLN A 1 116 ? 18.178 -0.030 4.548 1.00 95.06 116 GLN A C 1
ATOM 882 O O . GLN A 1 116 ? 18.032 0.524 5.634 1.00 95.06 116 GLN A O 1
ATOM 887 N N . VAL A 1 117 ? 17.228 -0.792 3.993 1.00 94.81 117 VAL A N 1
ATOM 888 C CA . VAL A 1 117 ? 15.948 -1.064 4.663 1.00 94.81 117 VAL A CA 1
ATOM 889 C C . VAL A 1 117 ? 16.181 -1.645 6.057 1.00 94.81 117 VAL A C 1
ATOM 891 O O . VAL A 1 117 ? 15.688 -1.099 7.040 1.00 94.81 117 VAL A O 1
ATOM 894 N N . PHE A 1 118 ? 16.962 -2.722 6.152 1.00 95.25 118 PHE A N 1
ATOM 895 C CA . PHE A 1 118 ? 17.174 -3.424 7.415 1.00 95.25 118 PHE A CA 1
ATOM 896 C C . PHE A 1 118 ? 18.046 -2.649 8.403 1.00 95.25 118 PHE A C 1
ATOM 898 O O . PHE A 1 118 ? 17.789 -2.702 9.602 1.00 95.25 118 PHE A O 1
ATOM 905 N N . ASN A 1 119 ? 19.067 -1.936 7.922 1.00 96.50 119 ASN A N 1
ATOM 906 C CA . ASN A 1 119 ? 20.034 -1.277 8.803 1.00 96.50 119 ASN A CA 1
ATOM 907 C C . ASN A 1 119 ? 19.640 0.146 9.211 1.00 96.50 119 ASN A C 1
ATOM 909 O O . ASN A 1 119 ? 20.235 0.674 10.145 1.00 96.50 119 ASN A O 1
ATOM 913 N N . GLN A 1 120 ? 18.720 0.789 8.488 1.00 94.62 120 GLN A N 1
ATOM 914 C CA . GLN A 1 120 ? 18.394 2.205 8.685 1.00 94.62 120 GLN A CA 1
ATOM 915 C C . GLN A 1 120 ? 16.881 2.399 8.755 1.00 94.62 120 GLN A C 1
ATOM 917 O O . GLN A 1 120 ? 16.343 2.670 9.823 1.00 94.62 120 GLN A O 1
ATOM 922 N N . LEU A 1 121 ? 16.178 2.154 7.646 1.00 93.94 121 LEU A N 1
ATOM 923 C CA . LEU A 1 121 ? 14.774 2.551 7.516 1.00 93.94 121 LEU A CA 1
ATOM 924 C C . LEU A 1 121 ? 13.852 1.871 8.538 1.00 93.94 121 LEU A C 1
ATOM 926 O O . LEU A 1 121 ? 13.013 2.527 9.150 1.00 93.94 121 LEU A O 1
ATOM 930 N N . TRP A 1 122 ? 13.976 0.556 8.724 1.00 95.50 122 TRP A N 1
ATOM 931 C CA . TRP A 1 122 ? 13.152 -0.177 9.688 1.00 95.50 122 TRP A CA 1
ATOM 932 C C . TRP A 1 122 ? 13.486 0.162 11.146 1.00 95.50 122 TRP A C 1
ATOM 934 O O . TRP A 1 122 ? 12.549 0.435 11.897 1.00 95.50 122 TRP A O 1
ATOM 944 N N . PRO A 1 123 ? 14.765 0.199 11.571 1.00 97.31 123 PRO A N 1
ATOM 945 C CA . PRO A 1 123 ? 15.127 0.709 12.894 1.00 97.31 123 PRO A CA 1
ATOM 946 C C . PRO A 1 123 ? 14.597 2.122 13.186 1.00 97.31 123 PRO A C 1
ATOM 948 O O . PRO A 1 123 ? 14.059 2.365 14.271 1.00 97.31 123 PRO A O 1
ATOM 951 N N . ASP A 1 124 ? 14.684 3.035 12.217 1.00 95.62 124 ASP A N 1
ATOM 952 C CA . ASP A 1 124 ? 14.168 4.400 12.358 1.00 95.62 124 ASP A CA 1
ATOM 953 C C . ASP A 1 124 ? 12.639 4.397 12.516 1.00 95.62 124 ASP A C 1
ATOM 955 O O . ASP A 1 124 ? 12.097 5.049 13.411 1.00 95.62 124 ASP A O 1
ATOM 959 N N . ALA A 1 125 ? 11.932 3.589 11.719 1.00 94.88 125 ALA A N 1
ATOM 960 C CA . ALA A 1 125 ? 10.483 3.426 11.825 1.00 94.88 125 ALA A CA 1
ATOM 961 C C . ALA A 1 125 ? 10.043 2.853 13.185 1.00 94.88 125 ALA A C 1
ATOM 963 O O . ALA A 1 125 ? 9.039 3.295 13.744 1.00 94.88 125 ALA A O 1
ATOM 964 N N . VAL A 1 126 ? 10.798 1.905 13.753 1.00 97.94 126 VAL A N 1
ATOM 965 C CA . VAL A 1 126 ? 10.538 1.385 15.107 1.00 97.94 126 VAL A CA 1
ATOM 966 C C . VAL A 1 126 ? 10.702 2.488 16.151 1.00 97.94 126 VAL A C 1
ATOM 968 O O . VAL A 1 126 ? 9.864 2.605 17.043 1.00 97.94 126 VAL A O 1
ATOM 971 N N . SER A 1 127 ? 11.738 3.321 16.028 1.00 98.12 127 SER A N 1
ATOM 972 C CA . SER A 1 127 ? 11.958 4.449 16.943 1.00 98.12 127 SER A CA 1
ATOM 973 C C . SER A 1 127 ? 10.788 5.439 16.896 1.00 98.12 127 SER A C 1
ATOM 975 O O . SER A 1 127 ? 10.261 5.822 17.939 1.00 98.12 127 SER A O 1
ATOM 977 N N . LEU A 1 128 ? 10.299 5.764 15.694 1.00 96.88 128 LEU A N 1
ATOM 978 C CA . LEU A 1 128 ? 9.111 6.604 15.509 1.00 96.88 128 LEU A CA 1
ATOM 979 C C . LEU A 1 128 ? 7.855 5.992 16.149 1.00 96.88 128 LEU A C 1
ATOM 981 O O . LEU A 1 128 ? 7.114 6.693 16.840 1.00 96.88 128 LEU A O 1
ATOM 985 N N . ALA A 1 129 ? 7.628 4.687 15.969 1.00 96.50 129 ALA A N 1
ATOM 986 C CA . ALA A 1 129 ? 6.484 3.990 16.557 1.00 96.50 129 ALA A CA 1
ATOM 987 C C . ALA A 1 129 ? 6.540 3.960 18.097 1.00 96.50 129 ALA A C 1
ATOM 989 O O . ALA A 1 129 ? 5.514 4.115 18.763 1.00 96.50 129 ALA A O 1
ATOM 990 N N . LEU A 1 130 ? 7.733 3.800 18.680 1.00 97.56 130 LEU A N 1
ATOM 991 C CA . LEU A 1 130 ? 7.930 3.877 20.131 1.00 97.56 130 LEU A CA 1
ATOM 992 C C . LEU A 1 130 ? 7.661 5.288 20.665 1.00 97.56 130 LEU A C 1
ATOM 994 O O . LEU A 1 130 ? 6.994 5.432 21.689 1.00 97.56 130 LEU A O 1
ATOM 998 N N . ASP A 1 131 ? 8.099 6.328 19.956 1.00 96.69 131 ASP A N 1
ATOM 999 C CA . ASP A 1 131 ? 7.788 7.711 20.319 1.00 96.69 131 ASP A CA 1
ATOM 1000 C C . ASP A 1 131 ? 6.278 7.991 20.263 1.00 96.69 131 ASP A C 1
ATOM 1002 O O . ASP A 1 131 ? 5.733 8.705 21.107 1.00 96.69 131 ASP A O 1
ATOM 1006 N N . GLU A 1 132 ? 5.568 7.459 19.265 1.00 94.81 132 GLU A N 1
ATOM 1007 C CA . GLU A 1 132 ? 4.106 7.553 19.194 1.00 94.81 132 GLU A CA 1
ATOM 1008 C C . GLU A 1 132 ? 3.427 6.853 20.368 1.00 94.81 132 GLU A C 1
ATOM 1010 O O . GLU A 1 132 ? 2.541 7.448 20.988 1.00 94.81 132 GLU A O 1
ATOM 1015 N N . LEU A 1 133 ? 3.890 5.654 20.726 1.00 95.25 133 LEU A N 1
ATOM 1016 C CA . LE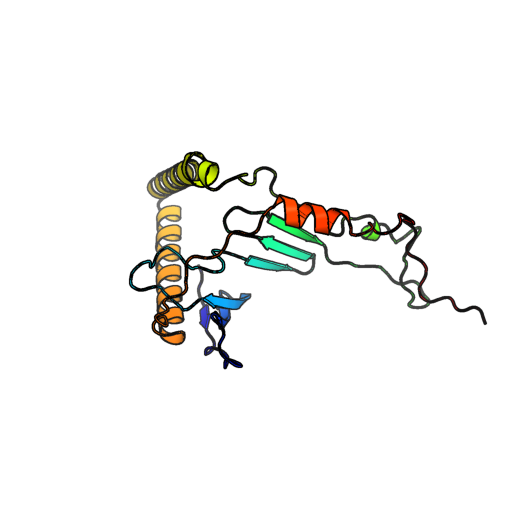U A 1 133 ? 3.398 4.920 21.887 1.00 95.25 133 LEU A CA 1
ATOM 1017 C C . LEU A 1 133 ? 3.608 5.704 23.190 1.00 95.25 133 LEU A C 1
ATOM 1019 O O . LEU A 1 133 ? 2.678 5.806 23.988 1.00 95.25 133 LEU A O 1
ATOM 1023 N N . CYS A 1 134 ? 4.787 6.293 23.404 1.00 95.88 134 CYS A N 1
ATOM 1024 C CA . CYS A 1 134 ? 5.058 7.132 24.576 1.00 95.88 134 CYS A CA 1
ATOM 1025 C C . CYS A 1 134 ? 4.070 8.304 24.663 1.00 95.88 134 CYS A C 1
ATOM 1027 O O . CYS A 1 134 ? 3.437 8.512 25.697 1.00 95.88 134 CYS A O 1
ATOM 1029 N N . ARG A 1 135 ? 3.844 9.014 23.551 1.00 94.19 135 ARG A N 1
ATOM 1030 C CA . ARG A 1 135 ? 2.878 10.125 23.518 1.00 94.19 135 ARG A CA 1
ATOM 1031 C C . ARG A 1 135 ? 1.435 9.666 23.753 1.00 94.19 135 ARG A C 1
ATOM 1033 O O . ARG A 1 135 ? 0.645 10.410 24.330 1.00 94.19 135 ARG A O 1
ATOM 1040 N N . ASP A 1 136 ? 1.070 8.471 23.298 1.00 94.69 136 ASP A N 1
ATOM 1041 C CA . ASP A 1 136 ? -0.237 7.875 23.579 1.00 94.69 136 ASP A CA 1
ATOM 1042 C C . ASP A 1 136 ? -0.383 7.495 25.057 1.0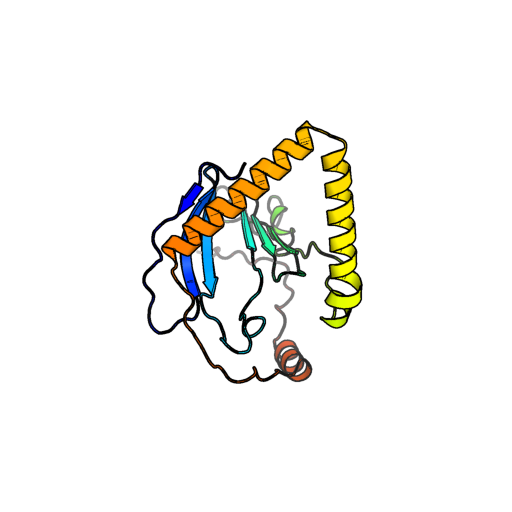0 94.69 136 ASP A C 1
ATOM 1044 O O . ASP A 1 136 ? -1.468 7.620 25.620 1.00 94.69 136 ASP A O 1
ATOM 1048 N N . ILE A 1 137 ? 0.693 7.057 25.715 1.00 94.50 137 ILE A N 1
ATOM 1049 C CA . ILE A 1 137 ? 0.692 6.782 27.155 1.00 94.50 137 ILE A CA 1
ATOM 1050 C C . ILE A 1 137 ? 0.479 8.067 27.955 1.00 94.50 137 ILE A C 1
ATOM 1052 O O . ILE A 1 137 ? -0.223 8.019 28.960 1.00 94.50 137 ILE A O 1
ATOM 1056 N N . ASP A 1 138 ? 0.994 9.209 27.520 1.00 95.56 138 ASP A N 1
ATOM 1057 C CA . ASP A 1 138 ? 0.848 10.456 28.278 1.00 95.56 138 ASP A CA 1
ATOM 1058 C C . ASP A 1 138 ? -0.530 11.128 28.107 1.00 95.56 138 ASP A C 1
ATOM 1060 O O . ASP A 1 138 ? -0.946 11.921 28.953 1.00 95.56 138 ASP A O 1
ATOM 1064 N N . ASP A 1 139 ? -1.286 10.777 27.060 1.00 96.56 139 ASP A N 1
ATOM 1065 C CA . ASP A 1 139 ? -2.603 11.351 26.750 1.00 96.56 139 ASP A CA 1
ATOM 1066 C C . ASP A 1 139 ? -3.711 10.271 26.759 1.00 96.56 139 ASP A C 1
ATOM 1068 O O . ASP A 1 139 ? -3.831 9.475 25.818 1.00 96.56 139 ASP A O 1
ATOM 1072 N N . PRO A 1 140 ? -4.602 10.263 27.774 1.00 94.25 140 PRO A N 1
ATOM 1073 C CA . PRO A 1 140 ? -5.698 9.298 27.869 1.00 94.25 140 PRO A CA 1
ATOM 1074 C C . PRO A 1 140 ? -6.603 9.227 26.631 1.00 94.25 140 PRO A C 1
ATOM 1076 O O . PRO A 1 140 ? -7.090 8.147 26.287 1.00 94.25 140 PRO A O 1
ATOM 1079 N N . ALA A 1 141 ? -6.838 10.353 25.951 1.00 95.12 141 ALA A N 1
ATOM 1080 C CA . ALA A 1 141 ? -7.688 10.392 24.770 1.00 95.12 141 ALA A CA 1
ATOM 1081 C C . ALA A 1 141 ? -6.987 9.758 23.563 1.00 95.12 141 ALA A C 1
ATOM 1083 O O . ALA A 1 141 ? -7.640 9.076 22.770 1.00 95.12 141 ALA A O 1
ATOM 1084 N N . ARG A 1 142 ? -5.672 9.956 23.418 1.00 95.19 142 ARG A N 1
ATOM 1085 C CA . ARG A 1 142 ? -4.868 9.276 22.392 1.00 95.19 142 ARG A CA 1
ATOM 1086 C C . ARG A 1 142 ? -4.817 7.775 22.625 1.00 95.19 142 ARG A C 1
ATOM 1088 O O . ARG A 1 142 ? -5.183 7.032 21.718 1.00 95.19 142 ARG A O 1
ATOM 1095 N N . ARG A 1 143 ? -4.493 7.349 23.850 1.00 94.56 143 ARG A N 1
ATOM 1096 C CA . ARG A 1 143 ? -4.456 5.934 24.249 1.00 94.56 143 ARG A CA 1
ATOM 1097 C C . ARG A 1 143 ? -5.734 5.186 23.886 1.00 94.56 143 ARG A C 1
ATOM 1099 O O . ARG A 1 143 ? -5.698 4.070 23.374 1.00 94.56 143 ARG A O 1
ATOM 1106 N N . LEU A 1 144 ? -6.884 5.803 24.164 1.00 94.44 144 LEU A N 1
ATOM 1107 C CA . LEU A 1 144 ? -8.178 5.211 23.841 1.00 94.44 144 LEU A CA 1
ATOM 1108 C C . LEU A 1 144 ? -8.359 5.069 22.325 1.00 94.44 144 LEU A C 1
ATOM 1110 O O . LEU A 1 144 ? -8.796 4.019 21.857 1.00 94.44 144 LEU A O 1
ATOM 1114 N N . ARG A 1 145 ? -8.016 6.106 21.549 1.00 93.38 145 ARG A N 1
ATOM 1115 C CA . ARG A 1 145 ? -8.144 6.076 20.086 1.00 93.38 145 ARG A CA 1
ATOM 1116 C C . ARG A 1 145 ? -7.260 5.005 19.450 1.00 93.38 145 ARG A C 1
ATOM 1118 O O . ARG A 1 145 ? -7.765 4.279 18.596 1.00 93.38 145 ARG A O 1
ATOM 1125 N N . SER A 1 146 ? -5.997 4.877 19.860 1.00 92.56 146 SER A N 1
ATOM 1126 C CA . SER A 1 146 ? -5.095 3.857 19.310 1.00 92.56 146 SER A CA 1
ATOM 1127 C C . SER A 1 146 ? -5.520 2.441 19.694 1.00 92.56 146 SER A C 1
ATOM 1129 O O . SER A 1 146 ? -5.561 1.569 18.828 1.00 92.56 146 SER A O 1
ATOM 1131 N N . GLY A 1 147 ? -5.961 2.220 20.937 1.00 93.44 147 GLY A N 1
ATOM 1132 C CA . GLY A 1 147 ? -6.504 0.927 21.369 1.00 93.44 147 GLY A CA 1
ATOM 1133 C C . GLY A 1 147 ? -7.767 0.508 20.605 1.00 93.44 147 GLY A C 1
ATOM 1134 O O . GLY A 1 147 ? -7.880 -0.641 20.164 1.00 93.44 147 GLY A O 1
ATOM 1135 N N . VAL A 1 148 ? -8.705 1.441 20.393 1.00 94.19 148 VAL A N 1
ATOM 1136 C CA . VAL A 1 148 ? -9.905 1.192 19.575 1.00 94.19 148 VAL A CA 1
ATOM 1137 C C . VAL A 1 148 ? -9.511 0.875 18.138 1.00 94.19 148 VAL A C 1
ATOM 1139 O O . VAL A 1 148 ? -9.976 -0.121 17.589 1.00 94.19 148 VAL A O 1
ATOM 1142 N N . TRP A 1 149 ? -8.624 1.673 17.544 1.00 94.00 149 TRP A N 1
ATOM 1143 C CA . TRP A 1 149 ? -8.167 1.461 16.174 1.00 94.00 149 TRP A CA 1
ATOM 1144 C C . TRP A 1 149 ? -7.501 0.090 15.993 1.00 94.00 149 TRP A C 1
ATOM 1146 O O . TRP A 1 149 ? -7.906 -0.661 15.109 1.00 94.00 149 TRP A O 1
ATOM 1156 N N . ALA A 1 150 ? -6.562 -0.291 16.864 1.00 94.12 150 ALA A N 1
ATOM 1157 C CA . ALA A 1 150 ? -5.869 -1.579 16.783 1.00 94.12 150 ALA A CA 1
ATOM 1158 C C . ALA A 1 150 ? -6.834 -2.771 16.925 1.00 94.12 150 ALA A C 1
ATOM 1160 O O . ALA A 1 150 ? -6.722 -3.776 16.214 1.00 94.12 150 ALA A O 1
ATOM 1161 N N . THR A 1 151 ? -7.829 -2.639 17.808 1.00 96.19 151 THR A N 1
ATOM 1162 C CA . THR A 1 151 ? -8.890 -3.641 17.975 1.00 96.19 151 THR A CA 1
ATOM 1163 C C . THR A 1 151 ? -9.733 -3.759 16.707 1.00 96.19 151 THR A C 1
ATOM 1165 O O . THR A 1 151 ? -9.983 -4.864 16.228 1.00 96.19 151 THR A O 1
ATOM 1168 N N . GLU A 1 152 ? -10.150 -2.633 16.128 1.00 96.81 152 GLU A N 1
ATOM 1169 C CA . GLU A 1 152 ? -10.940 -2.610 14.899 1.00 96.81 152 GLU A CA 1
ATOM 1170 C C . GLU A 1 152 ? -10.178 -3.198 13.702 1.00 96.81 152 GLU A C 1
ATOM 1172 O O . GLU A 1 152 ? -10.756 -4.012 12.981 1.00 96.81 152 GLU A O 1
ATOM 1177 N N . VAL A 1 153 ? -8.888 -2.875 13.530 1.00 96.38 153 VAL A N 1
ATOM 1178 C CA . VAL A 1 153 ? -8.022 -3.490 12.502 1.00 96.38 153 VAL A CA 1
ATOM 1179 C C . VAL A 1 153 ? -7.996 -5.006 12.668 1.00 96.38 153 VAL A C 1
ATOM 1181 O O . VAL A 1 153 ? -8.249 -5.737 11.713 1.00 96.38 153 VAL A O 1
ATOM 1184 N N . SER A 1 154 ? -7.737 -5.486 13.887 1.00 97.56 154 SER A N 1
ATOM 1185 C CA . SER A 1 154 ? -7.632 -6.920 14.183 1.00 97.56 154 SER A CA 1
ATOM 1186 C C . SER A 1 154 ? -8.940 -7.661 13.897 1.00 97.56 154 SER A C 1
ATOM 1188 O O . SER A 1 154 ? -8.941 -8.778 13.377 1.00 97.56 154 SER A O 1
ATOM 1190 N N . MET A 1 155 ? -10.076 -7.032 14.207 1.00 97.69 155 MET A N 1
ATOM 1191 C CA . MET A 1 155 ? -11.397 -7.586 13.918 1.00 97.69 155 MET A CA 1
ATOM 1192 C C . MET A 1 155 ? -11.692 -7.635 12.418 1.00 97.69 155 MET A C 1
ATOM 1194 O O . MET A 1 155 ? -12.154 -8.672 11.942 1.00 97.69 155 MET A O 1
ATOM 1198 N N . ALA A 1 156 ? -11.405 -6.558 11.683 1.00 97.25 156 ALA A N 1
ATOM 1199 C CA . ALA A 1 156 ? -11.589 -6.516 10.237 1.00 97.25 156 ALA A CA 1
ATOM 1200 C C . ALA A 1 156 ? -10.681 -7.537 9.531 1.00 97.25 156 ALA A C 1
ATOM 1202 O O . ALA A 1 156 ? -11.137 -8.272 8.659 1.00 97.25 156 ALA A O 1
ATOM 1203 N N . TRP A 1 157 ? -9.422 -7.651 9.965 1.00 96.69 157 TRP A N 1
ATOM 1204 C CA . TRP A 1 157 ? -8.481 -8.659 9.475 1.00 96.69 157 TRP A CA 1
ATOM 1205 C C . TRP A 1 157 ? -8.995 -10.080 9.720 1.00 96.69 157 TRP A C 1
ATOM 1207 O O . TRP A 1 157 ? -8.993 -10.902 8.804 1.00 96.69 157 TRP A O 1
ATOM 1217 N N . ARG A 1 158 ? -9.494 -10.381 10.926 1.00 97.50 158 ARG A N 1
ATOM 1218 C CA . ARG A 1 158 ? -10.069 -11.697 11.243 1.00 97.50 158 ARG A CA 1
ATOM 1219 C C . ARG A 1 158 ? -11.268 -12.027 10.353 1.00 97.50 158 ARG A C 1
ATOM 1221 O O . ARG A 1 158 ? -11.366 -13.146 9.861 1.00 97.50 158 ARG A O 1
ATOM 1228 N N . GLU A 1 159 ? -12.182 -11.077 10.167 1.00 97.56 159 GLU A N 1
ATOM 1229 C CA . GLU A 1 159 ? -13.375 -11.264 9.334 1.00 97.56 159 GLU A CA 1
ATOM 1230 C C . GLU A 1 159 ? -13.007 -11.500 7.865 1.00 97.56 159 GLU A C 1
ATOM 1232 O O . GLU A 1 159 ? -13.471 -12.466 7.262 1.00 97.56 159 GLU A O 1
ATOM 1237 N N . MET A 1 160 ? -12.096 -10.689 7.324 1.00 97.00 160 MET A N 1
ATOM 1238 C CA . MET A 1 160 ? -11.576 -10.848 5.968 1.00 97.00 160 MET A CA 1
ATOM 1239 C C . MET A 1 160 ? -10.923 -12.221 5.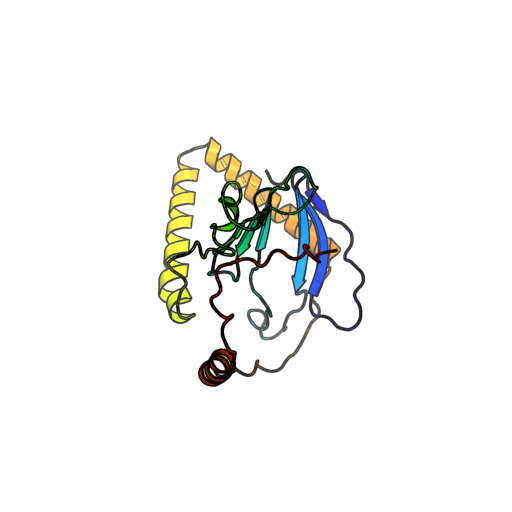758 1.00 97.00 160 MET A C 1
ATOM 1241 O O . MET A 1 160 ? -11.221 -12.893 4.774 1.00 97.00 160 MET A O 1
ATOM 1245 N N . ASN A 1 161 ? -10.070 -12.676 6.683 1.00 95.94 161 ASN A N 1
ATOM 1246 C CA . ASN A 1 161 ? -9.455 -14.007 6.590 1.00 95.94 161 ASN A CA 1
ATOM 1247 C C . ASN A 1 161 ? -10.484 -15.136 6.718 1.00 95.94 161 ASN A C 1
ATOM 1249 O O . ASN A 1 161 ? -10.340 -16.165 6.066 1.00 95.94 161 ASN A O 1
ATOM 1253 N N . GLY A 1 162 ? -11.550 -14.939 7.499 1.00 96.81 162 GLY A N 1
ATOM 1254 C CA . GLY A 1 162 ? -12.676 -15.872 7.545 1.00 96.81 162 GLY A CA 1
ATOM 1255 C C . GLY A 1 162 ? -13.376 -16.039 6.190 1.00 96.81 162 GLY A C 1
ATOM 1256 O O . GLY A 1 162 ? -13.866 -17.125 5.895 1.00 96.81 162 GLY A O 1
ATOM 1257 N N . LEU A 1 163 ? -13.388 -14.992 5.356 1.00 96.69 163 LEU A N 1
ATOM 1258 C CA . LEU A 1 163 ? -13.952 -15.026 4.002 1.00 96.69 163 LEU A CA 1
ATOM 1259 C C . LEU A 1 163 ? -12.989 -15.608 2.966 1.00 96.69 163 LEU A C 1
ATOM 1261 O O . LEU A 1 163 ? -13.418 -16.348 2.085 1.00 96.69 163 LEU A O 1
ATOM 1265 N N . ILE A 1 164 ? -11.706 -15.251 3.043 1.00 95.06 164 ILE A N 1
ATOM 1266 C CA . ILE A 1 164 ? -10.680 -15.703 2.092 1.00 95.06 164 ILE A CA 1
ATOM 1267 C C . ILE A 1 164 ? -10.300 -17.174 2.330 1.00 95.06 164 ILE A C 1
ATOM 1269 O O . ILE A 1 164 ? -10.006 -17.894 1.377 1.00 95.06 164 ILE A O 1
ATOM 1273 N N . GLY A 1 165 ? -10.345 -17.631 3.583 1.00 94.62 165 GLY A N 1
ATOM 1274 C CA . GLY A 1 165 ? -9.984 -18.990 3.972 1.00 94.62 165 GLY A CA 1
ATOM 1275 C C . GLY A 1 165 ? -8.482 -19.190 4.174 1.00 94.62 165 GLY A C 1
ATOM 1276 O O . GLY A 1 165 ? -7.683 -18.260 4.087 1.00 94.62 165 GLY A O 1
ATOM 1277 N N . MET A 1 166 ? -8.100 -20.434 4.474 1.00 94.25 166 MET A N 1
ATOM 1278 C CA . MET A 1 166 ? -6.701 -20.794 4.718 1.00 94.25 166 MET A CA 1
ATOM 1279 C C . MET A 1 166 ? -5.837 -20.571 3.467 1.00 94.25 166 MET A C 1
ATOM 1281 O O . MET A 1 166 ? -6.323 -20.809 2.358 1.00 94.25 166 MET A O 1
ATOM 1285 N N . PRO A 1 167 ? -4.562 -20.173 3.627 1.00 94.12 167 PRO A N 1
ATOM 1286 C CA . PRO A 1 167 ? -3.633 -20.078 2.510 1.00 94.12 167 PRO A CA 1
ATOM 1287 C C . PRO A 1 167 ? -3.447 -21.416 1.792 1.00 94.12 167 PRO A C 1
ATOM 1289 O O . PRO A 1 167 ? -3.337 -22.468 2.427 1.00 94.12 167 PRO A O 1
ATOM 1292 N N . GLU A 1 168 ? -3.353 -21.372 0.467 1.00 94.25 168 GLU A N 1
ATOM 1293 C CA . GLU A 1 168 ? -2.906 -22.509 -0.336 1.00 94.25 168 GLU A CA 1
ATOM 1294 C C . GLU A 1 168 ? -1.409 -22.759 -0.086 1.00 94.25 168 GLU A C 1
ATOM 1296 O O . GLU A 1 168 ? -0.589 -21.838 -0.106 1.00 94.25 168 GLU A O 1
ATOM 1301 N N . LEU A 1 169 ? -1.040 -24.019 0.150 1.00 96.19 169 LEU A N 1
ATOM 1302 C CA . LEU A 1 169 ? 0.358 -24.402 0.330 1.00 96.19 169 LEU A CA 1
ATOM 1303 C C . LEU A 1 169 ? 1.036 -24.551 -1.031 1.00 96.19 169 LEU A C 1
ATOM 1305 O O . LEU A 1 169 ? 0.582 -25.331 -1.869 1.00 96.19 169 LEU A O 1
ATOM 1309 N N . ILE A 1 170 ? 2.139 -23.835 -1.227 1.00 95.25 170 ILE A N 1
ATOM 1310 C CA . ILE A 1 170 ? 2.912 -23.849 -2.472 1.00 95.25 170 ILE A CA 1
ATOM 1311 C C . ILE A 1 170 ? 4.384 -24.171 -2.200 1.00 95.25 170 ILE A C 1
ATOM 1313 O O . ILE A 1 170 ? 4.919 -23.829 -1.153 1.00 95.25 170 ILE A O 1
ATOM 1317 N N . GLU A 1 171 ? 5.064 -24.788 -3.165 1.00 96.06 171 GLU A N 1
ATOM 1318 C CA . GLU A 1 171 ? 6.515 -25.042 -3.104 1.00 96.06 171 GLU A CA 1
ATOM 1319 C C . GLU A 1 171 ? 7.211 -24.558 -4.392 1.00 96.06 171 GLU A C 1
ATOM 1321 O O . GLU A 1 171 ? 7.750 -25.355 -5.168 1.00 96.06 171 GLU A O 1
ATOM 1326 N N . PRO A 1 172 ? 7.145 -23.248 -4.708 1.00 93.62 172 PRO A N 1
ATOM 1327 C CA . PRO A 1 172 ? 7.854 -22.695 -5.853 1.00 93.62 172 PRO A CA 1
ATOM 1328 C C . PRO A 1 172 ? 9.371 -22.801 -5.665 1.00 93.62 172 PRO A C 1
ATOM 1330 O O . PRO A 1 172 ? 9.902 -22.826 -4.558 1.00 93.62 172 PRO A O 1
ATOM 1333 N N . ARG A 1 173 ? 10.100 -22.790 -6.782 1.00 93.56 173 ARG A N 1
ATOM 1334 C CA . ARG A 1 173 ? 11.559 -22.641 -6.745 1.00 93.56 173 ARG A CA 1
ATOM 1335 C C . ARG A 1 173 ? 11.936 -21.230 -6.292 1.00 93.56 173 ARG A C 1
ATOM 1337 O O . ARG A 1 173 ? 11.161 -20.289 -6.468 1.00 93.56 173 ARG A O 1
ATOM 1344 N N . VAL A 1 174 ? 13.167 -21.083 -5.803 1.00 92.75 174 VAL A N 1
ATOM 1345 C CA . VAL A 1 174 ? 13.771 -19.771 -5.537 1.00 92.75 174 VAL A CA 1
ATOM 1346 C C . VAL A 1 174 ? 13.656 -18.890 -6.793 1.00 92.75 174 VAL A C 1
ATOM 1348 O O . VAL A 1 174 ? 14.051 -19.339 -7.879 1.00 92.75 174 VAL A O 1
ATOM 1351 N N . PRO A 1 175 ? 13.105 -17.665 -6.684 1.00 91.50 175 PRO A N 1
ATOM 1352 C CA . PRO A 1 175 ? 12.961 -16.765 -7.819 1.00 91.50 175 PRO A CA 1
ATOM 1353 C C . PRO A 1 175 ? 14.305 -16.465 -8.486 1.00 91.50 175 PRO A C 1
ATOM 1355 O O . PRO A 1 175 ? 15.306 -16.186 -7.826 1.00 91.50 175 PRO A O 1
ATOM 1358 N N . ARG A 1 176 ? 14.330 -16.490 -9.821 1.00 92.25 176 ARG A N 1
ATOM 1359 C CA . ARG A 1 176 ? 15.514 -16.089 -10.587 1.00 92.25 176 ARG A CA 1
ATOM 1360 C C . ARG A 1 176 ? 15.635 -14.565 -10.577 1.00 92.25 176 ARG A C 1
ATOM 1362 O O . ARG A 1 176 ? 14.726 -13.886 -11.048 1.00 92.25 176 ARG A O 1
ATOM 1369 N N . ALA A 1 177 ? 16.774 -14.045 -10.128 1.00 89.94 177 ALA A N 1
ATOM 1370 C CA . ALA A 1 177 ? 17.082 -12.622 -10.242 1.00 89.94 177 ALA A CA 1
ATOM 1371 C C . ALA A 1 177 ? 17.211 -12.199 -11.719 1.00 89.94 177 ALA A C 1
ATOM 1373 O O . ALA A 1 177 ? 17.859 -12.881 -12.519 1.00 89.94 177 ALA A O 1
ATOM 1374 N N . LEU A 1 178 ? 16.593 -11.072 -12.075 1.00 89.94 178 LEU A N 1
ATOM 1375 C CA . LEU A 1 178 ? 16.782 -10.403 -13.364 1.00 89.94 178 LEU A CA 1
ATOM 1376 C C . LEU A 1 178 ? 17.869 -9.334 -13.227 1.00 89.94 178 LEU A C 1
ATOM 1378 O O . LEU A 1 178 ? 17.908 -8.615 -12.230 1.00 89.94 178 LEU A O 1
ATOM 1382 N N . SER A 1 179 ? 18.750 -9.224 -14.223 1.00 93.25 179 SER A N 1
ATOM 1383 C CA . SER A 1 179 ? 19.821 -8.228 -14.204 1.00 93.25 179 SER A CA 1
ATOM 1384 C C . SER A 1 179 ? 19.265 -6.828 -14.453 1.00 93.25 179 SER A C 1
ATOM 1386 O O . SER A 1 179 ? 18.642 -6.567 -15.484 1.00 93.25 179 SER A O 1
ATOM 1388 N N . LEU A 1 180 ? 19.550 -5.895 -13.541 1.00 90.69 180 LEU A N 1
ATOM 1389 C CA . LEU A 1 180 ? 19.198 -4.484 -13.725 1.00 90.69 180 LEU A CA 1
ATOM 1390 C C . LEU A 1 180 ? 19.904 -3.866 -14.936 1.00 90.69 180 LEU A C 1
ATOM 1392 O O . LEU A 1 180 ? 19.328 -3.009 -15.598 1.00 90.69 180 LEU A O 1
ATOM 1396 N N . ALA A 1 181 ? 21.127 -4.300 -15.250 1.00 93.62 181 ALA A N 1
ATOM 1397 C CA . ALA A 1 181 ? 21.852 -3.809 -16.422 1.00 93.62 181 ALA A CA 1
ATOM 1398 C C . ALA A 1 181 ? 21.148 -4.214 -17.726 1.00 93.62 181 ALA A C 1
ATOM 1400 O O . ALA A 1 181 ? 21.046 -3.414 -18.653 1.00 93.62 181 ALA A O 1
ATOM 1401 N N . GLU A 1 182 ? 20.611 -5.437 -17.780 1.00 93.12 182 GLU A N 1
ATOM 1402 C CA . GLU A 1 182 ? 19.841 -5.905 -18.936 1.00 93.12 182 GLU A CA 1
ATOM 1403 C C . GLU A 1 182 ? 18.535 -5.122 -19.090 1.00 93.12 182 GLU A C 1
ATOM 1405 O O . GLU A 1 182 ? 18.168 -4.766 -20.207 1.00 93.12 182 GLU A O 1
ATOM 1410 N N . LEU A 1 183 ? 17.844 -4.826 -17.984 1.00 93.25 183 LEU A N 1
ATOM 1411 C CA . LEU A 1 183 ? 16.605 -4.047 -18.013 1.00 93.25 183 LEU A CA 1
ATOM 1412 C C . LEU A 1 183 ? 16.844 -2.598 -18.457 1.00 93.25 183 LEU A C 1
ATOM 1414 O O . LEU A 1 183 ? 16.121 -2.121 -19.330 1.00 93.25 183 LEU A O 1
ATOM 1418 N N . HIS A 1 184 ? 17.876 -1.928 -17.933 1.00 93.62 184 HIS A N 1
ATOM 1419 C CA . HIS A 1 184 ? 18.225 -0.567 -18.357 1.00 93.62 184 HIS A CA 1
ATOM 1420 C C . HIS A 1 184 ? 18.582 -0.507 -19.840 1.00 93.62 184 HIS A C 1
ATOM 1422 O O . HIS A 1 184 ? 18.009 0.297 -20.564 1.00 93.62 184 HIS A O 1
ATOM 1428 N N . ALA A 1 185 ? 19.417 -1.429 -20.331 1.00 93.00 185 ALA A N 1
ATOM 1429 C CA . ALA A 1 185 ? 19.773 -1.469 -21.749 1.00 93.00 185 ALA A CA 1
ATOM 1430 C C . ALA A 1 185 ? 18.546 -1.612 -22.672 1.00 93.00 185 ALA A C 1
ATOM 1432 O O . ALA A 1 185 ? 18.550 -1.122 -23.800 1.00 93.00 185 ALA A O 1
ATOM 1433 N N . ARG A 1 186 ? 17.483 -2.287 -22.211 1.00 92.62 186 ARG A N 1
ATOM 1434 C CA . ARG A 1 186 ? 16.211 -2.387 -22.945 1.00 92.62 186 ARG A CA 1
ATOM 1435 C C . ARG A 1 186 ? 15.372 -1.118 -22.842 1.00 92.62 186 ARG A C 1
ATOM 1437 O O . ARG A 1 186 ? 14.740 -0.766 -23.831 1.00 92.62 186 ARG A O 1
ATOM 1444 N N . ALA A 1 187 ? 15.356 -0.463 -21.684 1.00 91.44 187 ALA A N 1
ATOM 1445 C CA . ALA A 1 187 ? 14.637 0.790 -21.480 1.00 91.44 187 ALA A CA 1
ATOM 1446 C C . ALA A 1 187 ? 15.254 1.935 -22.300 1.00 91.44 187 ALA A C 1
ATOM 1448 O O . ALA A 1 187 ? 14.528 2.630 -23.000 1.00 91.44 187 ALA A O 1
ATOM 1449 N N . ASP A 1 188 ? 16.582 2.062 -22.301 1.00 90.62 188 ASP A N 1
ATOM 1450 C CA . ASP A 1 188 ? 17.311 3.114 -23.025 1.00 90.62 188 ASP A CA 1
ATOM 1451 C C . ASP A 1 188 ? 17.179 2.991 -24.551 1.00 90.62 188 ASP A C 1
ATOM 1453 O O . ASP A 1 188 ? 17.332 3.966 -25.285 1.00 90.62 188 ASP A O 1
ATOM 1457 N N . ALA A 1 189 ? 16.874 1.789 -25.049 1.00 91.88 189 ALA A N 1
ATOM 1458 C CA . ALA A 1 189 ? 16.583 1.557 -26.460 1.00 91.88 189 ALA A CA 1
ATOM 1459 C C . ALA A 1 189 ? 15.195 2.082 -26.887 1.00 91.88 189 ALA A C 1
ATOM 1461 O O . ALA A 1 189 ? 14.906 2.128 -28.085 1.00 91.88 189 ALA A O 1
ATOM 1462 N N . VAL A 1 190 ? 14.325 2.453 -25.939 1.00 88.75 190 VAL A N 1
ATOM 1463 C CA . VAL A 1 190 ? 13.012 3.044 -26.221 1.00 88.75 190 VAL A CA 1
ATOM 1464 C C . VAL A 1 190 ? 13.179 4.541 -26.463 1.00 88.75 190 VAL A C 1
ATOM 1466 O O . VAL A 1 190 ? 13.668 5.280 -25.614 1.00 88.75 190 VAL A O 1
ATOM 1469 N N . GLN A 1 191 ? 12.748 5.002 -27.635 1.00 81.62 191 GLN A N 1
ATOM 1470 C CA . GLN A 1 191 ? 12.859 6.405 -28.014 1.00 81.62 191 GLN A CA 1
ATOM 1471 C C . GLN A 1 191 ? 11.903 7.272 -27.174 1.00 81.62 191 GLN A C 1
ATOM 1473 O O . GLN A 1 191 ? 10.721 6.928 -27.066 1.00 81.62 191 GLN A O 1
ATOM 1478 N N . PRO A 1 192 ? 12.372 8.387 -26.583 1.00 77.19 192 PRO A N 1
ATOM 1479 C CA . PRO A 1 192 ? 11.502 9.275 -25.825 1.00 77.19 192 PRO A CA 1
ATOM 1480 C C . PRO A 1 192 ? 10.474 9.949 -26.752 1.00 77.19 192 PRO A C 1
ATOM 1482 O O . PRO A 1 192 ? 10.748 10.126 -27.945 1.00 77.19 192 PRO A O 1
ATOM 1485 N N . PRO A 1 193 ? 9.301 10.352 -26.228 1.00 72.75 193 PRO A N 1
ATOM 1486 C CA . PRO A 1 193 ? 8.360 11.160 -26.993 1.00 72.75 193 PRO A CA 1
ATOM 1487 C C . PRO A 1 193 ? 9.047 12.434 -27.514 1.00 72.75 193 PRO A C 1
ATOM 1489 O O . PRO A 1 193 ? 9.804 13.080 -26.791 1.00 72.75 193 PRO A O 1
ATOM 1492 N N . CYS A 1 194 ? 8.813 12.773 -28.785 1.00 71.12 194 CYS A N 1
ATOM 1493 C CA . CYS A 1 194 ? 9.365 13.975 -29.413 1.00 71.12 194 CYS A CA 1
ATOM 1494 C C . CYS A 1 194 ? 8.750 15.232 -28.768 1.00 71.12 194 CYS A C 1
ATOM 1496 O O . CYS A 1 194 ? 7.533 15.300 -28.612 1.00 71.12 194 CYS A O 1
ATOM 1498 N N . GLY A 1 195 ? 9.595 16.193 -28.381 1.00 54.88 195 GLY A N 1
ATOM 1499 C CA . GLY A 1 195 ? 9.256 17.366 -27.562 1.00 54.88 195 GLY A CA 1
ATOM 1500 C C . GLY A 1 195 ? 8.511 18.496 -28.273 1.00 54.88 195 GLY A C 1
ATOM 1501 O O . GLY A 1 195 ? 8.789 19.661 -27.999 1.00 54.88 195 GLY A O 1
ATOM 1502 N N . ASP A 1 196 ? 7.584 18.188 -29.181 1.00 61.88 196 ASP A N 1
ATOM 1503 C CA . ASP A 1 196 ? 6.591 19.192 -29.563 1.00 61.88 196 ASP A CA 1
ATOM 1504 C C . ASP A 1 196 ? 5.634 19.365 -28.374 1.00 61.88 196 ASP A C 1
ATOM 1506 O O . ASP A 1 196 ? 4.628 18.671 -28.247 1.00 61.88 196 ASP A O 1
ATOM 1510 N N . ASP A 1 197 ? 5.938 20.332 -27.502 1.00 57.53 197 ASP A N 1
ATOM 1511 C CA . ASP A 1 197 ? 5.102 20.739 -26.357 1.00 57.53 197 ASP A CA 1
ATOM 1512 C C . ASP A 1 197 ? 3.755 21.359 -26.795 1.00 57.53 197 ASP A C 1
ATOM 1514 O O . ASP A 1 197 ? 2.947 21.812 -25.980 1.00 57.53 197 ASP A O 1
ATOM 1518 N N . THR A 1 198 ? 3.487 21.384 -28.103 1.00 61.00 198 THR A N 1
ATOM 1519 C CA . THR A 1 198 ? 2.187 21.741 -28.657 1.00 61.00 198 THR A CA 1
ATOM 1520 C C . THR A 1 198 ? 1.300 20.506 -28.699 1.00 61.00 198 THR A C 1
ATOM 1522 O O . THR A 1 198 ? 1.421 19.638 -29.562 1.00 61.00 198 THR A O 1
ATOM 1525 N N . ALA A 1 199 ? 0.335 20.448 -27.782 1.00 59.09 199 ALA A N 1
ATOM 1526 C CA . ALA A 1 199 ? -0.788 19.540 -27.934 1.00 59.09 199 ALA A CA 1
ATOM 1527 C C . ALA A 1 199 ? -1.506 19.884 -29.252 1.00 59.09 199 ALA A C 1
ATOM 1529 O O . ALA A 1 199 ? -2.163 20.921 -29.371 1.00 59.09 199 ALA A O 1
ATOM 1530 N N . GLN A 1 200 ? -1.333 19.038 -30.270 1.00 57.22 200 GLN A N 1
ATOM 1531 C CA . GLN A 1 200 ? -1.988 19.232 -31.558 1.00 57.22 200 GLN A CA 1
ATOM 1532 C C . GLN A 1 200 ? -3.506 19.228 -31.351 1.00 57.22 200 GLN A C 1
ATOM 1534 O O . GLN A 1 200 ? -4.055 18.359 -30.668 1.00 57.22 200 GLN A O 1
ATOM 1539 N N . LEU A 1 201 ? -4.193 20.206 -31.946 1.00 55.75 201 LEU A N 1
ATOM 1540 C CA . LEU A 1 201 ? -5.652 20.273 -31.970 1.00 55.75 201 LEU A CA 1
ATOM 1541 C C . LEU A 1 201 ? -6.199 19.069 -32.750 1.00 55.75 201 LEU A C 1
ATOM 1543 O O . LEU A 1 201 ? -6.406 19.130 -33.962 1.00 55.75 201 LEU A O 1
ATOM 1547 N N . LEU A 1 202 ? -6.456 17.961 -32.057 1.00 49.44 202 LEU A N 1
ATOM 1548 C CA . LEU A 1 202 ? -7.205 16.838 -32.610 1.00 49.44 202 LEU A CA 1
ATOM 1549 C C . LEU A 1 202 ? -8.668 17.275 -32.765 1.00 49.44 202 LEU A C 1
ATOM 1551 O O . LEU A 1 202 ? -9.452 17.204 -31.821 1.00 49.44 202 LEU A O 1
ATOM 1555 N N . GLY A 1 203 ? -9.025 17.777 -33.951 1.00 50.03 203 GLY A N 1
ATOM 1556 C CA . GLY A 1 203 ? -10.413 18.130 -34.272 1.00 50.03 203 GLY A CA 1
ATOM 1557 C C . GLY A 1 203 ? -10.647 19.208 -35.333 1.00 50.03 203 GLY A C 1
ATOM 1558 O O . GLY A 1 203 ? -11.804 19.498 -35.629 1.00 50.03 203 GLY A O 1
ATOM 1559 N N . ALA A 1 204 ? -9.616 19.804 -35.934 1.00 47.91 204 ALA A N 1
ATOM 1560 C CA . ALA A 1 204 ? -9.802 20.736 -37.047 1.00 47.91 204 ALA A CA 1
ATOM 1561 C C . ALA A 1 204 ? -9.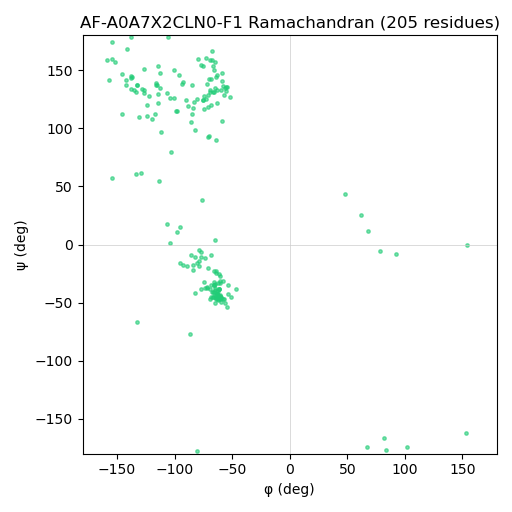466 20.065 -38.388 1.00 47.91 204 ALA A C 1
ATOM 1563 O O . ALA A 1 204 ? -8.387 20.266 -38.936 1.00 47.91 204 ALA A O 1
ATOM 1564 N N . LEU A 1 205 ? -10.394 19.272 -38.932 1.00 41.25 205 LEU A N 1
ATOM 1565 C CA . LEU A 1 205 ? -10.424 19.093 -40.385 1.00 41.25 205 LEU A CA 1
ATOM 1566 C C . LEU A 1 205 ? -11.014 20.379 -40.990 1.00 41.25 205 LEU A C 1
ATOM 1568 O O . LEU A 1 205 ? -12.105 20.774 -40.566 1.00 41.25 205 LEU A O 1
ATOM 1572 N N . PRO A 1 206 ? -10.321 21.058 -41.920 1.00 47.06 206 PRO A N 1
ATOM 1573 C CA . PRO A 1 206 ? -10.921 22.144 -42.678 1.00 47.06 206 PRO A CA 1
ATOM 1574 C C . PRO A 1 206 ? -11.938 21.554 -43.664 1.00 47.06 206 PRO A C 1
ATOM 1576 O O . PRO A 1 206 ? -11.621 20.610 -44.389 1.00 47.06 206 PRO A O 1
ATOM 1579 N N . PHE A 1 207 ? -13.157 22.093 -43.657 1.00 43.53 207 PHE A N 1
ATOM 1580 C CA . PHE A 1 207 ? -14.023 22.060 -44.835 1.00 43.53 207 PHE A CA 1
ATOM 1581 C C . PHE A 1 207 ? -13.597 23.181 -45.781 1.00 43.53 207 PHE A C 1
ATOM 1583 O O . PHE A 1 207 ? -13.255 24.270 -45.259 1.00 43.53 207 PHE A O 1
#

Secondary structure (DSSP, 8-state):
---SEEEPPPPPP-SS-SEEEEEEEETTEEEEEEEE-EE-TTSTTS--S-S--EEEEETTEEEEE-STT--EEEEEPP---B-TTS-B--SSTT-GGGGS-S-EE--S---SSHHHIIIIIHHHHHHHHHHHHHHHHH-HHHHHHHHHHHHHHHHHHHHHHHHH-SPEE--PPPPPPPPHHHHHHHHHTSPPPP---S---TT----

Radius of gyration: 23.46 Å; Cα contacts (8 Å, |Δi|>4): 223; chains: 1; bounding box: 40×56×73 Å

Organism: NCBI:txid1608996

Foldseek 3Di:
DQPPKDKDFWDDDDPDDQWIWTWMDTPNRIDIDTDRQAAAPVHGVDDDPADDWDWDDDPQFIWIAPHPQDFTKTAGDDDFDADPVRFGPQDDPRNVSVVDDRMDGPDPDRDPDVVCVVPPVVVVVVVVVVVLVVVCVVDVVSVVVVVVVVVVVVVVVVVVCVNVDHGHHDDDDDDDDDDPVVVVVVVVPDDDPDPPVRPPRPPDDDD